Protein AF-A0A5E4QB54-F1 (afdb_monomer)

Nearest PDB structures (foldseek):
  7uxh-assembly1_E  TM=8.886E-01  e=7.988E-27  Homo sapiens
  7ux2-assembly1_A  TM=8.242E-01  e=1.337E-26  Homo sapiens
  5wbj-assembly1_A  TM=7.899E-01  e=5.414E-23  Arabidopsis thaliana
  6zpn-assembly2_B  TM=8.227E-01  e=2.579E-21  Thermochaetoides thermophila DSM 1495
  6zpn-assembly1_A  TM=8.174E-01  e=2.456E-20  Thermochaetoides thermophila DSM 1495

Organism: NCBI:txid189913

Radius of gyration: 33.52 Å; Cα contacts (8 Å, |Δi|>4): 374; chains: 1; bounding box: 97×81×117 Å

Foldseek 3Di:
DDDDPDDDDPPPPDDDDDDDDDDDDPDPPPDPDPQPDCVRVPDPDDDDDDDDDPDDPDDADAAEEEEAEQADPPAAAPADDDDPPFAQFAPPPCPPPLVVLVVYHHDDHDVVQAPVSLLCVLLVSCVVQPAHEYEYEYAQRRYDAADLLQWGWHAHPVNPDTDTDHLLSSCVSNFPDYEYEYNFFQQQSNVVNNVVSQVVLVVVLVVCCVVVNDVPRDDRGHHVNHHYHYPDHGPGGDDRDNLAHSSLVVCCVRPVVLSVVSVVLVVPDPPDPDPVVNVLSVVQPDDPPDPPDDRDDDDDPDDPDDDDDDDDDDDDD

Mean predicted aligned error: 15.67 Å

Solvent-accessible surface area (backbone atoms only — not comparable to full-atom values): 19920 Å² total; per-residue (Å²): 141,79,82,75,79,81,70,84,74,81,79,80,75,81,81,82,87,79,89,81,92,78,93,79,80,96,80,71,89,85,62,83,73,75,75,78,44,68,90,62,74,45,81,94,69,81,78,80,84,78,87,79,79,86,69,77,87,76,82,82,52,62,54,39,37,44,45,40,67,33,66,42,90,95,46,81,26,92,75,64,83,81,57,89,76,60,49,82,42,64,78,77,80,48,71,68,63,48,44,46,73,72,72,31,52,74,74,53,74,52,85,62,48,19,68,68,48,52,48,52,49,34,43,48,51,33,68,73,37,57,79,32,23,38,36,40,37,39,35,34,78,28,35,49,66,49,41,96,87,22,28,42,52,33,33,40,90,79,70,81,47,79,39,80,42,49,47,62,58,51,48,65,39,44,51,52,34,26,36,40,36,34,40,30,40,25,22,29,39,45,57,55,38,45,56,53,40,51,54,46,53,51,52,50,49,54,51,47,34,73,74,63,35,69,91,74,62,65,80,85,83,62,61,86,67,46,48,77,46,54,59,32,51,59,90,37,71,69,79,70,56,48,91,45,49,64,52,47,56,53,39,49,74,68,39,42,69,60,44,50,53,52,50,49,57,71,68,53,76,64,100,73,76,56,70,64,58,59,54,48,58,75,64,58,83,58,66,89,86,45,94,84,60,73,64,86,67,80,80,75,82,76,74,82,79,80,85,77,84,84,87,81,87,84,83,89,132

pLDDT: mean 72.99, std 21.61, range [28.67, 96.75]

Structure (mmCIF, N/CA/C/O backbone):
data_AF-A0A5E4QB54-F1
#
_entry.id   AF-A0A5E4QB54-F1
#
loop_
_atom_site.group_PDB
_atom_site.id
_atom_site.type_symbol
_atom_site.label_atom_id
_atom_site.label_alt_id
_atom_site.label_comp_id
_atom_site.label_asym_id
_atom_site.label_entity_id
_atom_site.label_seq_id
_atom_site.pdbx_PDB_ins_code
_atom_site.Cartn_x
_atom_site.Cartn_y
_atom_site.Cartn_z
_atom_site.occupancy
_atom_site.B_iso_or_equiv
_atom_site.auth_seq_id
_atom_site.auth_comp_id
_atom_site.auth_asym_id
_atom_site.auth_atom_id
_atom_site.pdbx_PDB_model_num
ATOM 1 N N . MET A 1 1 ? -23.900 -17.780 -1.987 1.00 44.59 1 MET A N 1
ATOM 2 C CA . MET A 1 1 ? -25.134 -18.432 -2.457 1.00 44.59 1 MET A CA 1
ATOM 3 C C . MET A 1 1 ? -26.186 -17.354 -2.538 1.00 44.59 1 MET A C 1
ATOM 5 O O . MET A 1 1 ? -26.619 -16.877 -1.503 1.00 44.59 1 MET A O 1
ATOM 9 N N . THR A 1 2 ? -26.493 -16.892 -3.737 1.00 32.34 2 THR A N 1
ATOM 10 C CA . THR A 1 2 ? -27.639 -16.012 -3.980 1.00 32.34 2 THR A CA 1
ATOM 11 C C . THR A 1 2 ? -28.160 -16.448 -5.326 1.00 32.34 2 THR A C 1
ATOM 13 O O . THR A 1 2 ? -27.677 -15.995 -6.364 1.00 32.34 2 THR A O 1
ATOM 16 N N . GLU A 1 3 ? -29.007 -17.471 -5.267 1.00 38.78 3 GLU A N 1
ATOM 17 C CA . GLU A 1 3 ? -29.749 -17.952 -6.415 1.00 38.78 3 GLU A CA 1
ATOM 18 C C . GLU A 1 3 ? -30.545 -16.789 -6.996 1.00 38.78 3 GLU A C 1
ATOM 20 O O . GLU A 1 3 ? -31.151 -15.982 -6.289 1.00 38.78 3 GLU A O 1
ATOM 25 N N . MET A 1 4 ? -30.421 -16.662 -8.307 1.00 36.81 4 MET A N 1
ATOM 26 C CA . MET A 1 4 ? -31.160 -15.718 -9.120 1.00 36.81 4 MET A CA 1
ATOM 27 C C . MET A 1 4 ? -32.648 -16.089 -9.019 1.00 36.81 4 MET A C 1
ATOM 29 O O . MET A 1 4 ? -32.954 -17.279 -9.105 1.00 36.81 4 MET A O 1
ATOM 33 N N . PRO A 1 5 ? -33.572 -15.132 -8.818 1.00 43.84 5 PRO A N 1
ATOM 34 C CA . PRO A 1 5 ? -34.989 -15.462 -8.721 1.00 43.84 5 PRO A CA 1
ATOM 35 C C . PRO A 1 5 ? -35.434 -16.115 -10.037 1.00 43.84 5 PRO A C 1
ATOM 37 O O . PRO A 1 5 ? -35.001 -15.654 -11.103 1.00 43.84 5 PRO A O 1
ATOM 40 N N . PRO A 1 6 ? -36.244 -17.189 -9.994 1.00 46.06 6 PRO A N 1
ATOM 41 C CA . PRO A 1 6 ? -36.599 -17.916 -11.195 1.00 46.06 6 PRO A CA 1
ATOM 42 C C . PRO A 1 6 ? -37.431 -16.985 -12.070 1.00 46.06 6 PRO A C 1
ATOM 44 O O . PRO A 1 6 ? -38.516 -16.536 -11.701 1.00 46.06 6 PRO A O 1
ATOM 47 N N . TYR A 1 7 ? -36.873 -16.651 -13.231 1.00 38.34 7 TYR A N 1
ATO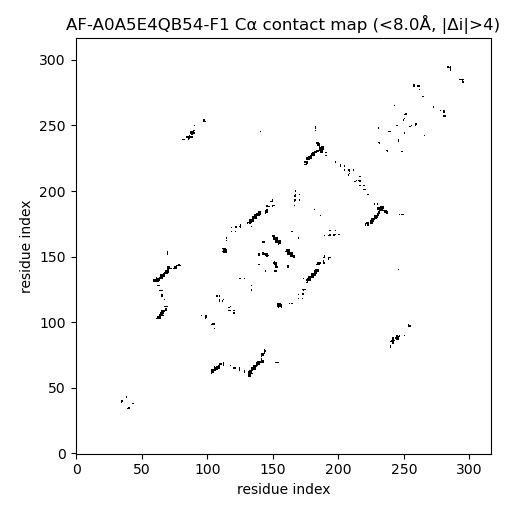M 48 C CA . TYR A 1 7 ? -37.647 -16.105 -14.330 1.00 38.34 7 TYR A CA 1
ATOM 49 C C . TYR A 1 7 ? -38.757 -17.114 -14.614 1.00 38.34 7 TYR A C 1
ATOM 51 O O . TYR A 1 7 ? -38.470 -18.308 -14.686 1.00 38.34 7 TYR A O 1
ATOM 59 N N . LEU A 1 8 ? -39.994 -16.628 -14.707 1.00 43.53 8 LEU A N 1
ATOM 60 C CA . LEU A 1 8 ? -41.204 -17.395 -14.992 1.00 43.53 8 LEU A CA 1
ATOM 61 C C . LEU A 1 8 ? -40.915 -18.480 -16.038 1.00 43.53 8 LEU A C 1
ATOM 63 O O . LEU A 1 8 ? -40.808 -18.187 -17.229 1.00 43.53 8 LEU A O 1
ATOM 67 N N . ALA A 1 9 ? -40.752 -19.721 -15.579 1.00 36.72 9 ALA A N 1
ATOM 68 C CA . ALA A 1 9 ? -40.795 -20.873 -16.453 1.00 36.72 9 ALA A CA 1
ATOM 69 C C . ALA A 1 9 ? -42.258 -20.999 -16.874 1.00 36.72 9 ALA A C 1
ATOM 71 O O . ALA A 1 9 ? -43.127 -21.273 -16.047 1.00 36.72 9 ALA A O 1
ATOM 72 N N . ALA A 1 10 ? -42.538 -20.698 -18.139 1.00 38.44 10 ALA A N 1
ATOM 73 C CA . ALA A 1 10 ? -43.773 -21.133 -18.759 1.00 38.44 10 ALA A CA 1
ATOM 74 C C . ALA A 1 10 ? -43.757 -22.667 -18.709 1.00 38.44 10 ALA A C 1
ATOM 76 O O . ALA A 1 10 ? -42.994 -23.305 -19.432 1.00 38.44 10 ALA A O 1
ATOM 77 N N . ASN A 1 11 ? -44.512 -23.242 -17.774 1.00 34.19 11 ASN A N 1
ATOM 78 C CA . ASN A 1 11 ? -44.802 -24.666 -17.770 1.00 34.19 11 ASN A CA 1
ATOM 79 C C . ASN A 1 11 ? -45.769 -24.925 -18.928 1.00 34.19 11 ASN A C 1
ATOM 81 O O . ASN A 1 11 ? -46.983 -24.814 -18.766 1.00 34.19 11 ASN A O 1
ATOM 85 N N . ASP A 1 12 ? -45.216 -25.238 -20.096 1.00 38.62 12 ASP A N 1
ATOM 86 C CA . ASP A 1 12 ? -45.935 -25.958 -21.140 1.00 38.62 12 ASP A CA 1
ATOM 87 C C . ASP A 1 12 ? -46.095 -27.410 -20.656 1.00 38.62 12 ASP A C 1
ATOM 89 O O . ASP A 1 12 ? -45.265 -28.277 -20.930 1.00 38.62 12 ASP A O 1
ATOM 93 N N . GLU A 1 13 ? -47.127 -27.671 -19.851 1.00 39.69 13 GLU A N 1
ATOM 94 C CA . GLU A 1 13 ? -47.550 -29.040 -19.549 1.00 39.69 13 GLU A CA 1
ATOM 95 C C . GLU A 1 13 ? -48.324 -29.595 -20.752 1.00 39.69 13 GLU A C 1
ATOM 97 O O . GLU A 1 13 ? -49.522 -29.361 -20.925 1.00 39.69 13 GLU A O 1
ATOM 102 N N . GLU A 1 14 ? -47.619 -30.346 -21.601 1.00 37.69 14 GLU A N 1
ATOM 103 C CA . GLU A 1 14 ? -48.226 -31.293 -22.535 1.00 37.69 14 GLU A CA 1
ATOM 104 C C . GLU A 1 14 ? -49.012 -32.350 -21.737 1.00 37.69 14 GLU A C 1
ATOM 106 O O . GLU A 1 14 ? -48.444 -33.242 -21.106 1.00 37.69 14 GLU A O 1
ATOM 111 N N . LYS A 1 15 ? -50.347 -32.259 -21.761 1.00 35.16 15 LYS A N 1
ATOM 112 C CA . LYS A 1 15 ? -51.243 -33.320 -21.282 1.00 35.16 15 LYS A CA 1
ATOM 113 C C . LYS A 1 15 ? -51.133 -34.541 -22.205 1.00 35.16 15 LYS A C 1
ATOM 115 O O . LYS A 1 15 ? -51.649 -34.516 -23.321 1.00 35.16 15 LYS A O 1
ATOM 120 N N . SER A 1 16 ? -50.528 -35.628 -21.723 1.00 29.80 16 SER A N 1
ATOM 121 C CA . SER A 1 16 ? -50.684 -36.958 -22.320 1.00 29.80 16 SER A CA 1
ATOM 122 C C . SER A 1 16 ? -52.040 -37.549 -21.925 1.00 29.80 16 SER A C 1
ATOM 124 O O . SER A 1 16 ? -52.322 -37.751 -20.745 1.00 29.80 16 SER A O 1
ATOM 126 N N . SER A 1 17 ? -52.876 -37.821 -22.918 1.00 32.94 17 SER A N 1
ATOM 127 C CA . SER A 1 17 ? -54.169 -38.489 -22.793 1.00 32.94 17 SER A CA 1
ATOM 128 C C . SER A 1 17 ? -54.007 -40.002 -22.587 1.00 32.94 17 SER A C 1
ATOM 130 O O . SER A 1 17 ? -53.551 -40.689 -23.501 1.00 32.94 17 SER A O 1
ATOM 132 N N . GLU A 1 18 ? -54.454 -40.532 -21.447 1.00 34.84 18 GLU A N 1
ATOM 133 C CA . GLU A 1 18 ? -54.858 -41.938 -21.320 1.00 34.84 18 GLU A CA 1
ATOM 134 C C . GLU A 1 18 ? -56.373 -41.990 -21.075 1.00 34.84 18 GLU A C 1
ATOM 136 O O . GLU A 1 18 ? -56.894 -41.399 -20.131 1.00 34.84 18 GLU A O 1
ATOM 141 N N . GLN A 1 19 ? -57.070 -42.644 -22.006 1.00 33.75 19 GLN A N 1
ATOM 142 C CA . GLN A 1 19 ? -58.517 -42.840 -22.061 1.00 33.75 19 GLN A CA 1
ATOM 143 C C . GLN A 1 19 ? -58.984 -43.917 -21.074 1.00 33.75 19 GLN A C 1
ATOM 145 O O . GLN A 1 19 ? -58.497 -45.047 -21.112 1.00 33.75 19 GLN A O 1
ATOM 150 N N . THR A 1 20 ? -60.034 -43.613 -20.311 1.00 33.69 20 THR A N 1
ATOM 151 C CA . THR A 1 20 ? -61.014 -44.603 -19.839 1.00 33.69 20 THR A CA 1
ATOM 152 C C . THR A 1 20 ? -62.413 -44.026 -20.041 1.00 33.69 20 THR A C 1
ATOM 154 O O . THR A 1 20 ? -62.849 -43.191 -19.252 1.00 33.69 20 THR A O 1
ATOM 157 N N . ASP A 1 21 ? -63.086 -44.460 -21.109 1.00 35.31 21 ASP A N 1
ATOM 158 C CA . ASP A 1 21 ? -64.469 -44.098 -21.437 1.00 35.31 21 ASP A CA 1
ATOM 159 C C . ASP A 1 21 ? -65.459 -44.891 -20.563 1.00 35.31 21 ASP A C 1
ATOM 161 O O . ASP A 1 21 ? -65.522 -46.122 -20.625 1.00 35.31 21 ASP A O 1
ATOM 165 N N . SER A 1 22 ? -66.263 -44.175 -19.774 1.00 37.19 22 SER A N 1
ATOM 166 C CA . SER A 1 22 ? -67.565 -44.624 -19.273 1.00 37.19 22 SER A CA 1
ATOM 167 C C . SER A 1 22 ? -68.587 -43.546 -19.627 1.00 37.19 22 SER A C 1
ATOM 169 O O . SER A 1 22 ? -68.596 -42.467 -19.047 1.00 37.19 22 SER A O 1
ATOM 171 N N . ASP A 1 23 ? -69.421 -43.889 -20.599 1.00 47.34 23 ASP A N 1
ATOM 172 C CA . ASP A 1 23 ? -70.453 -43.109 -21.283 1.00 47.34 23 ASP A CA 1
ATOM 173 C C . ASP A 1 23 ? -71.433 -42.390 -20.319 1.00 47.34 23 ASP A C 1
ATOM 175 O O . ASP A 1 23 ? -72.193 -43.050 -19.603 1.00 47.34 23 ASP A O 1
ATOM 179 N N . SER A 1 24 ? -71.422 -41.047 -20.282 1.00 41.25 24 SER A N 1
ATOM 180 C CA . SER A 1 24 ? -72.427 -40.219 -19.583 1.00 41.25 24 SER A CA 1
ATOM 181 C C . SER A 1 24 ? -72.362 -38.726 -19.983 1.00 41.25 24 SER A C 1
ATOM 183 O O . SER A 1 24 ? -71.853 -37.895 -19.240 1.00 41.25 24 SER A O 1
ATOM 185 N N . SER A 1 25 ? -72.962 -38.384 -21.128 1.00 45.41 25 SER A N 1
ATOM 186 C CA . SER A 1 25 ? -73.469 -37.043 -21.506 1.00 45.41 25 SER A CA 1
ATOM 187 C C . SER A 1 25 ? -72.518 -35.828 -21.389 1.00 45.41 25 SER A C 1
ATOM 189 O O . SER A 1 25 ? -72.583 -35.045 -20.441 1.00 45.41 25 SER A O 1
ATOM 191 N N . ASP A 1 26 ? -71.747 -35.620 -22.459 1.00 53.50 26 ASP A N 1
ATOM 192 C CA . ASP A 1 26 ? -70.793 -34.532 -22.741 1.00 53.50 26 ASP A CA 1
ATOM 193 C C . ASP A 1 26 ? -71.406 -33.133 -23.000 1.00 53.50 26 ASP A C 1
ATOM 195 O O . ASP A 1 26 ? -71.332 -32.625 -24.121 1.00 53.50 26 ASP A O 1
ATOM 199 N N . TYR A 1 27 ? -71.974 -32.450 -21.996 1.00 52.94 27 TYR A N 1
ATOM 200 C CA . TYR A 1 27 ? -72.253 -30.998 -22.129 1.00 52.94 27 TYR A CA 1
ATOM 201 C C . TYR A 1 27 ? -72.006 -30.133 -20.876 1.00 52.94 27 TYR A C 1
ATOM 203 O O . TYR A 1 27 ? -72.233 -28.925 -20.948 1.00 52.94 27 TYR A O 1
ATOM 211 N N . GLU A 1 28 ? -71.518 -30.681 -19.756 1.00 56.84 28 GLU A N 1
ATOM 212 C CA . GLU A 1 28 ? -71.287 -29.889 -18.526 1.00 56.84 28 GLU A CA 1
ATOM 213 C C . GLU A 1 28 ? -69.818 -29.740 -18.086 1.00 56.84 28 GLU A C 1
ATOM 215 O O . GLU A 1 28 ? -69.538 -28.868 -17.265 1.00 56.84 28 GLU A O 1
ATOM 220 N N . ASP A 1 29 ? -68.865 -30.486 -18.659 1.00 59.09 29 ASP A N 1
ATOM 221 C CA . ASP A 1 29 ? -67.478 -30.523 -18.146 1.00 59.09 29 ASP A CA 1
ATOM 222 C C . ASP A 1 29 ? -66.518 -29.464 -18.731 1.00 59.09 29 ASP A C 1
ATOM 224 O O . ASP A 1 29 ? -65.415 -29.280 -18.219 1.00 59.09 29 ASP A O 1
ATOM 228 N N . ASP A 1 30 ? -66.944 -28.700 -19.743 1.00 63.81 30 ASP A N 1
ATOM 229 C CA . ASP A 1 30 ? -66.152 -27.622 -20.373 1.00 63.81 30 ASP A CA 1
ATOM 230 C C . ASP A 1 30 ? -66.654 -26.211 -20.001 1.00 63.81 30 ASP A C 1
ATOM 232 O O . ASP A 1 30 ? -66.408 -25.210 -20.686 1.00 63.81 30 ASP A O 1
ATOM 236 N N . LEU A 1 31 ? -67.394 -26.102 -18.896 1.00 74.50 31 LEU A N 1
ATOM 237 C CA . LEU A 1 31 ? -67.877 -24.817 -18.407 1.00 74.50 31 LEU A CA 1
ATOM 238 C C . LEU A 1 31 ? -66.757 -24.083 -17.647 1.00 74.50 31 LEU A C 1
ATOM 240 O O . LEU A 1 31 ? -66.176 -24.629 -16.707 1.00 74.50 31 LEU A O 1
ATOM 244 N N . PRO A 1 32 ? -66.445 -22.821 -18.001 1.00 78.56 32 PRO A N 1
ATOM 245 C CA . PRO A 1 32 ? -65.381 -22.079 -17.342 1.00 78.56 32 PRO A CA 1
ATOM 246 C C . PRO A 1 32 ? -65.722 -21.868 -15.864 1.00 78.56 32 PRO A C 1
ATOM 248 O O . PRO A 1 32 ? -66.649 -21.130 -15.520 1.00 78.56 32 PRO A O 1
ATOM 251 N N . ILE A 1 33 ? -64.946 -22.503 -14.982 1.00 80.69 33 ILE A N 1
ATOM 252 C CA . ILE A 1 33 ? -65.146 -22.415 -13.535 1.00 80.69 33 ILE A CA 1
ATOM 253 C C . ILE A 1 33 ? -64.835 -20.986 -13.082 1.00 80.69 33 ILE A C 1
ATOM 255 O O . ILE A 1 33 ? -63.683 -20.543 -13.017 1.00 80.69 33 ILE A O 1
ATOM 259 N N . THR A 1 34 ? -65.894 -20.240 -12.777 1.00 87.56 34 THR A N 1
ATOM 260 C CA . THR A 1 34 ? -65.777 -18.873 -12.270 1.00 87.56 34 THR A CA 1
ATOM 261 C C . THR A 1 34 ? -65.312 -18.877 -10.815 1.00 87.56 34 THR A C 1
ATOM 263 O O . THR A 1 34 ? -65.583 -19.800 -10.055 1.00 87.56 34 THR A O 1
ATOM 266 N N . PHE A 1 35 ? -64.573 -17.839 -10.426 1.00 84.19 35 PHE A N 1
ATOM 267 C CA . PHE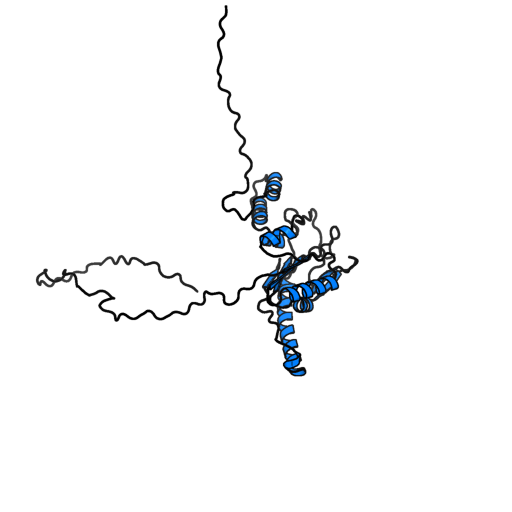 A 1 35 ? -64.056 -17.659 -9.065 1.00 84.19 35 PHE A CA 1
ATOM 268 C C . PHE A 1 35 ? -63.056 -18.721 -8.553 1.00 84.19 35 PHE A C 1
ATOM 270 O O . PHE A 1 35 ? -62.823 -18.797 -7.355 1.00 84.19 35 PHE A O 1
ATOM 277 N N . ASN A 1 36 ? -62.380 -19.467 -9.434 1.00 89.31 36 ASN A N 1
ATOM 278 C CA . ASN A 1 36 ? -61.390 -20.494 -9.056 1.00 89.31 36 ASN A CA 1
ATOM 279 C C . ASN A 1 36 ? -59.923 -20.059 -9.276 1.00 89.31 36 ASN A C 1
ATOM 281 O O . ASN A 1 36 ? -59.090 -20.812 -9.767 1.00 89.31 36 ASN A O 1
ATOM 285 N N . GLN A 1 37 ? -59.617 -18.792 -8.998 1.00 89.06 37 GLN A N 1
ATOM 286 C CA . GLN A 1 37 ? -58.257 -18.245 -9.106 1.00 89.06 37 GLN A CA 1
ATOM 287 C C . GLN A 1 37 ? -57.655 -18.102 -7.699 1.00 89.06 37 GLN A C 1
ATOM 289 O O . GLN A 1 37 ? -58.431 -17.889 -6.770 1.00 89.06 37 GLN A O 1
ATOM 294 N N . PRO A 1 38 ? -56.318 -18.095 -7.517 1.00 88.12 38 PRO A N 1
ATOM 295 C CA . PRO A 1 38 ? -55.686 -17.991 -6.191 1.00 88.12 38 PRO A CA 1
ATOM 296 C C . PRO A 1 38 ? -56.204 -16.816 -5.349 1.00 88.12 38 PRO A C 1
ATOM 298 O O . PRO A 1 38 ? -56.478 -16.953 -4.168 1.00 88.12 38 PRO A O 1
ATOM 301 N N . ARG A 1 39 ? -56.498 -15.677 -5.989 1.00 87.75 39 ARG A N 1
ATOM 302 C CA . ARG A 1 39 ? -57.129 -14.495 -5.361 1.00 87.75 39 ARG A CA 1
ATOM 303 C C . ARG A 1 39 ? -58.553 -14.712 -4.803 1.00 87.75 39 ARG A C 1
ATOM 305 O O . ARG A 1 39 ? -59.126 -13.787 -4.233 1.00 87.75 39 ARG A O 1
ATOM 312 N N . HIS A 1 40 ? -59.172 -15.852 -5.085 1.00 91.38 40 HIS A N 1
ATOM 313 C CA . HIS A 1 40 ? -60.539 -16.221 -4.709 1.00 91.38 40 HIS A CA 1
ATOM 314 C C . HIS A 1 40 ? -60.563 -17.439 -3.782 1.00 91.38 40 HIS A C 1
ATOM 316 O O . HIS A 1 40 ? -61.448 -17.533 -2.937 1.00 91.38 40 HIS A O 1
ATOM 322 N N . THR A 1 41 ? -59.595 -18.346 -3.931 1.00 89.25 41 THR A N 1
ATOM 323 C CA . THR A 1 41 ? -59.470 -19.572 -3.133 1.00 89.25 41 THR A CA 1
ATOM 324 C C . THR A 1 41 ? -58.555 -19.401 -1.924 1.00 89.25 41 THR A C 1
ATOM 326 O O . THR A 1 41 ? -58.767 -20.052 -0.903 1.00 89.25 41 THR A O 1
ATOM 329 N N . GLU A 1 42 ? -57.548 -18.529 -2.010 1.00 90.44 42 GLU A N 1
ATOM 330 C CA . GLU A 1 42 ? -56.587 -18.290 -0.937 1.00 90.44 42 GLU A CA 1
ATOM 331 C C . GLU A 1 42 ? -56.966 -17.045 -0.121 1.00 90.44 42 GLU A C 1
ATOM 333 O O . GLU A 1 42 ? -57.449 -16.047 -0.673 1.00 90.44 42 GLU A O 1
ATOM 338 N N . PRO A 1 43 ? -56.743 -17.060 1.205 1.00 89.06 43 PRO A N 1
ATOM 339 C CA . PRO A 1 43 ? -56.895 -15.864 2.017 1.00 89.06 43 PRO A CA 1
ATOM 340 C C . PRO A 1 43 ? -55.903 -14.796 1.541 1.00 89.06 43 PRO A C 1
ATOM 342 O O . PRO A 1 43 ? -54.705 -15.047 1.424 1.00 89.06 43 PRO A O 1
ATOM 345 N N . ILE A 1 44 ? -56.399 -13.585 1.284 1.00 88.81 44 ILE A N 1
ATOM 346 C CA . ILE A 1 44 ? -55.572 -12.460 0.835 1.00 88.81 44 ILE A CA 1
ATOM 347 C C . ILE A 1 44 ? -54.742 -11.965 2.025 1.00 88.81 44 ILE A C 1
ATOM 349 O O . ILE A 1 44 ? -55.183 -11.123 2.809 1.00 88.81 44 ILE A O 1
ATOM 353 N N . ILE A 1 45 ? -53.544 -12.525 2.173 1.00 90.44 45 ILE A N 1
ATOM 354 C CA . ILE A 1 45 ? -52.583 -12.185 3.223 1.00 90.44 45 ILE A CA 1
ATOM 355 C C . ILE A 1 45 ? -51.472 -11.335 2.598 1.00 90.44 45 ILE A C 1
ATOM 357 O O . ILE A 1 45 ? -50.992 -11.614 1.500 1.00 90.44 45 ILE A O 1
ATOM 361 N N . GLY A 1 46 ? -51.073 -10.263 3.288 1.00 87.12 46 GLY A N 1
ATOM 362 C CA . GLY A 1 46 ? -49.920 -9.468 2.872 1.00 87.12 46 GLY A CA 1
ATOM 363 C C . GLY A 1 46 ? -48.630 -10.292 2.975 1.00 87.12 46 GLY A C 1
ATOM 364 O O . GLY A 1 46 ? -48.486 -11.049 3.934 1.00 87.12 46 GLY A O 1
ATOM 365 N N . PRO A 1 47 ? -47.683 -10.156 2.033 1.00 86.50 47 PRO A N 1
ATOM 366 C CA . PRO A 1 47 ? -46.423 -10.884 2.111 1.00 86.50 47 PRO A CA 1
ATOM 367 C C . PRO A 1 47 ? -45.668 -10.525 3.395 1.00 86.50 47 PRO A C 1
ATOM 369 O O . PRO A 1 47 ? -45.688 -9.372 3.843 1.00 86.50 47 PRO A O 1
ATOM 372 N N . GLU A 1 48 ? -44.989 -11.513 3.978 1.00 88.50 48 GLU A N 1
ATOM 373 C CA . GLU A 1 48 ? -44.116 -11.284 5.124 1.00 88.50 48 GLU A CA 1
ATOM 374 C C . GLU A 1 48 ? -42.988 -10.321 4.735 1.00 88.50 48 GLU A C 1
ATOM 376 O O . GLU A 1 48 ? -42.441 -10.358 3.628 1.00 88.50 48 GLU A O 1
ATOM 381 N N . ARG A 1 49 ? -42.663 -9.394 5.637 1.00 83.06 49 ARG A N 1
ATOM 382 C CA . ARG A 1 49 ? -41.663 -8.369 5.360 1.00 83.06 49 ARG A CA 1
ATOM 383 C C . ARG A 1 49 ? -40.263 -8.962 5.490 1.00 83.06 49 ARG A C 1
ATOM 385 O O . ARG A 1 49 ? -39.736 -9.060 6.592 1.00 83.06 49 ARG A O 1
ATOM 392 N N . GLU A 1 50 ? -39.631 -9.257 4.362 1.00 86.88 50 GLU A N 1
ATOM 393 C CA . GLU A 1 50 ? -38.221 -9.644 4.344 1.00 86.88 50 GLU A CA 1
ATOM 394 C C . GLU A 1 50 ? -37.302 -8.450 4.651 1.00 86.88 50 GLU A C 1
ATOM 396 O O . GLU A 1 50 ? -37.346 -7.393 4.008 1.00 86.88 50 GLU A O 1
ATOM 401 N N . GLU A 1 51 ? -36.428 -8.608 5.644 1.00 86.75 51 GLU A N 1
ATOM 402 C CA . GLU A 1 51 ? -35.378 -7.632 5.919 1.00 86.75 51 GLU A CA 1
ATOM 403 C C . GLU A 1 51 ? -34.204 -7.818 4.953 1.00 86.75 51 GLU A C 1
ATOM 405 O O . GLU A 1 51 ? -33.440 -8.779 5.033 1.00 86.75 51 GLU A O 1
ATOM 410 N N . HIS A 1 52 ? -34.005 -6.860 4.048 1.00 84.25 52 HIS A N 1
ATOM 411 C CA . HIS A 1 52 ? -32.881 -6.919 3.119 1.00 84.25 52 HIS A CA 1
ATOM 412 C C . HIS A 1 52 ? -31.614 -6.237 3.659 1.00 84.25 52 HIS A C 1
ATOM 414 O O . HIS A 1 52 ? -31.632 -5.090 4.111 1.00 84.25 52 HIS A O 1
ATOM 420 N N . THR A 1 53 ? -30.467 -6.900 3.500 1.00 86.25 53 THR A N 1
ATOM 421 C CA . THR A 1 53 ? -29.153 -6.447 3.998 1.00 86.25 53 THR A CA 1
ATOM 422 C C . THR A 1 53 ? -28.246 -5.825 2.927 1.00 86.25 53 THR A C 1
ATOM 424 O O . THR A 1 53 ? -27.066 -5.590 3.174 1.00 86.25 53 THR A O 1
ATOM 427 N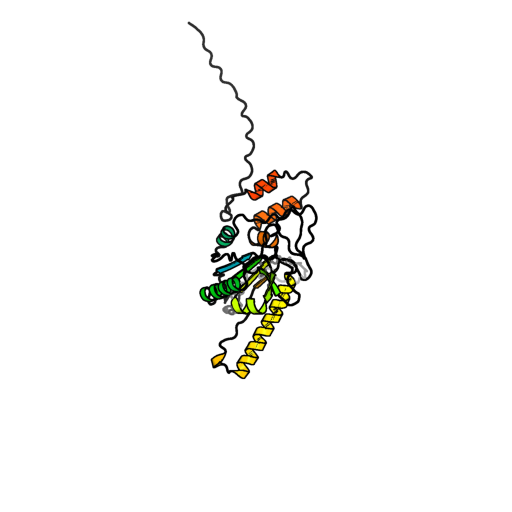 N . TRP A 1 54 ? -28.775 -5.483 1.744 1.00 86.31 54 TRP A N 1
ATOM 428 C CA . TRP A 1 54 ? -27.982 -4.935 0.626 1.00 86.31 54 TRP A CA 1
ATOM 429 C C . TRP A 1 54 ? -27.407 -3.531 0.883 1.00 86.31 54 TRP A C 1
ATOM 431 O O . TRP A 1 54 ? -26.508 -3.077 0.171 1.00 86.31 54 TRP A O 1
ATOM 441 N N . ARG A 1 55 ? -27.920 -2.807 1.885 1.00 81.62 55 ARG A N 1
ATOM 442 C CA . ARG A 1 55 ? -27.438 -1.463 2.216 1.00 81.62 55 ARG A CA 1
ATOM 443 C C . ARG A 1 55 ? -26.124 -1.542 2.988 1.00 81.62 55 ARG A C 1
ATOM 445 O O . ARG A 1 55 ? -26.092 -1.978 4.136 1.00 81.62 55 ARG A O 1
ATOM 452 N N . ALA A 1 56 ? -25.056 -1.026 2.383 1.00 80.25 56 ALA A N 1
ATOM 453 C CA . ALA A 1 56 ? -23.793 -0.808 3.079 1.00 80.25 56 ALA A CA 1
ATOM 454 C C . ALA A 1 56 ? -24.003 0.160 4.258 1.00 80.25 56 ALA A C 1
ATOM 456 O O . ALA A 1 56 ? -24.321 1.334 4.046 1.00 80.25 56 ALA A O 1
ATOM 457 N N . LYS A 1 57 ? -23.841 -0.349 5.487 1.00 76.44 57 LYS A N 1
ATOM 458 C CA . LYS A 1 57 ? -24.023 0.410 6.737 1.00 76.44 57 LYS A CA 1
ATOM 459 C C . LYS A 1 57 ? -22.920 1.450 6.950 1.00 76.44 57 LYS A C 1
ATOM 461 O O . LYS A 1 57 ? -23.199 2.545 7.418 1.00 76.44 57 LYS A O 1
ATOM 466 N N . GLU A 1 58 ? -21.694 1.129 6.546 1.00 77.62 58 GLU A N 1
ATOM 467 C CA . GLU A 1 58 ? -20.523 1.998 6.677 1.00 77.62 58 GLU A CA 1
ATOM 468 C C . GLU A 1 58 ? -19.961 2.327 5.291 1.00 77.62 58 GLU A C 1
ATOM 470 O O . GLU A 1 58 ? -19.626 1.434 4.508 1.00 77.62 58 GLU A O 1
ATOM 475 N N . LYS A 1 59 ? -19.859 3.620 4.971 1.00 77.00 59 LYS A N 1
ATOM 476 C CA . LYS A 1 59 ? -19.249 4.113 3.731 1.00 77.00 59 LYS A CA 1
ATOM 477 C C . LYS A 1 59 ? -18.021 4.934 4.089 1.00 77.00 59 LYS A C 1
ATOM 479 O O . LYS A 1 59 ? -18.147 6.083 4.487 1.00 77.00 59 LYS A O 1
ATOM 484 N N . TYR A 1 60 ? -16.844 4.342 3.928 1.00 79.81 60 TYR A N 1
ATOM 485 C CA . TYR A 1 60 ? -15.587 5.059 4.121 1.00 79.81 60 TYR A CA 1
ATOM 486 C C . TYR A 1 60 ? -15.197 5.811 2.855 1.00 79.81 60 TYR A C 1
ATOM 488 O O . TYR A 1 60 ? -15.170 5.224 1.768 1.00 79.81 60 TYR A O 1
ATOM 496 N N . LYS A 1 61 ? -14.816 7.081 2.995 1.00 85.94 61 LYS A N 1
ATOM 497 C CA . LYS A 1 61 ? -14.172 7.835 1.925 1.00 85.94 61 LYS A CA 1
ATOM 498 C C . LYS A 1 61 ? -12.667 7.861 2.177 1.00 85.94 61 LYS A C 1
ATOM 500 O O . LYS A 1 61 ? -12.199 8.008 3.301 1.00 85.94 61 LYS A O 1
ATOM 505 N N . THR A 1 62 ? -11.879 7.712 1.116 1.00 86.94 62 THR A N 1
ATOM 506 C CA . THR A 1 62 ? -10.434 7.955 1.223 1.00 86.94 62 THR A CA 1
ATOM 507 C C . THR A 1 62 ? -10.205 9.459 1.162 1.00 86.94 62 THR A C 1
ATOM 509 O O . THR A 1 62 ? -10.458 10.077 0.129 1.00 86.94 62 THR A O 1
ATOM 512 N N . HIS A 1 63 ? -9.795 10.058 2.279 1.00 85.81 63 HIS A N 1
ATOM 513 C CA . HIS A 1 63 ? -9.651 11.509 2.406 1.00 85.81 63 HIS A CA 1
ATOM 514 C C . HIS A 1 63 ? -8.313 12.011 1.858 1.00 85.81 63 HIS A C 1
ATOM 516 O O . HIS A 1 63 ? -8.257 13.051 1.203 1.00 85.81 63 HIS A O 1
ATOM 522 N N . CYS A 1 64 ? -7.231 11.286 2.134 1.00 85.19 64 CYS A N 1
ATOM 523 C CA . CYS A 1 64 ? -5.881 11.711 1.791 1.00 85.19 64 CYS A CA 1
ATOM 524 C C . CYS A 1 64 ? -4.967 10.534 1.437 1.00 85.19 64 CYS A C 1
ATOM 526 O O . CYS A 1 64 ? -5.231 9.382 1.791 1.00 85.19 64 CYS A O 1
ATOM 528 N N . VAL A 1 65 ? -3.886 10.862 0.724 1.00 88.25 65 VAL A N 1
ATOM 529 C CA . VAL A 1 65 ? -2.863 9.921 0.251 1.00 88.25 65 VAL A CA 1
ATOM 530 C C . VAL A 1 65 ? -1.493 10.350 0.755 1.00 88.25 65 VAL A C 1
ATOM 532 O O . VAL A 1 65 ? -1.096 11.496 0.546 1.00 88.25 65 VAL A O 1
ATOM 535 N N . ALA A 1 66 ? -0.769 9.412 1.356 1.00 87.50 66 ALA A N 1
ATOM 536 C CA . ALA A 1 66 ? 0.668 9.461 1.557 1.00 87.50 66 ALA A CA 1
ATOM 537 C C . ALA A 1 66 ? 1.346 8.727 0.397 1.00 87.50 66 ALA A C 1
ATOM 539 O O . ALA A 1 66 ? 1.160 7.518 0.246 1.00 87.50 66 ALA A O 1
ATOM 540 N N . LEU A 1 67 ? 2.130 9.441 -0.411 1.00 85.69 67 LEU A N 1
ATOM 541 C CA . LEU A 1 67 ? 2.990 8.833 -1.427 1.00 85.69 67 LEU A CA 1
ATOM 542 C C . LEU A 1 67 ? 4.429 8.805 -0.900 1.00 85.69 67 LEU A C 1
ATOM 544 O O . LEU A 1 67 ? 5.060 9.853 -0.748 1.00 85.69 67 LEU A O 1
ATOM 548 N N . VAL A 1 68 ? 4.938 7.609 -0.611 1.00 86.81 68 VAL A N 1
ATOM 549 C CA . VAL A 1 68 ? 6.300 7.368 -0.123 1.00 86.81 68 VAL A CA 1
ATOM 550 C C . VAL A 1 68 ? 7.077 6.630 -1.206 1.00 86.81 68 VAL A C 1
ATOM 552 O O . VAL A 1 68 ? 6.888 5.435 -1.419 1.00 86.81 68 VAL A O 1
ATOM 555 N N . LEU A 1 69 ? 7.943 7.359 -1.909 1.00 85.44 69 LEU A N 1
ATOM 556 C CA . LEU A 1 69 ? 8.746 6.825 -3.007 1.00 85.44 69 LEU A CA 1
ATOM 557 C C . LEU A 1 69 ? 10.202 6.678 -2.563 1.00 85.44 69 LEU A C 1
ATOM 559 O O . LEU A 1 69 ? 10.972 7.636 -2.571 1.00 85.44 69 LEU A O 1
ATOM 563 N N . CYS A 1 70 ? 10.583 5.467 -2.175 1.00 85.56 70 CYS A N 1
ATOM 564 C CA . CYS A 1 70 ? 11.951 5.112 -1.822 1.00 85.56 70 CYS A CA 1
ATOM 565 C C . CYS A 1 70 ? 12.704 4.647 -3.076 1.00 85.56 70 CYS A C 1
ATOM 567 O O . CYS A 1 70 ? 12.985 3.464 -3.263 1.00 85.56 70 CYS A O 1
ATOM 569 N N . LEU A 1 71 ? 13.024 5.614 -3.937 1.00 82.50 71 LEU A N 1
ATOM 570 C CA . LEU A 1 71 ? 13.772 5.428 -5.179 1.00 82.50 71 LEU A CA 1
ATOM 571 C C . LEU A 1 71 ? 15.123 6.146 -5.080 1.00 82.50 71 LEU A C 1
ATOM 573 O O . LEU A 1 71 ? 15.153 7.347 -4.820 1.00 82.50 71 LEU A O 1
ATOM 577 N N . ASN A 1 72 ? 16.227 5.436 -5.326 1.00 78.69 72 ASN A N 1
ATOM 578 C CA . ASN A 1 72 ? 17.543 6.045 -5.511 1.00 78.69 72 ASN A CA 1
ATOM 579 C C . ASN A 1 72 ? 17.905 5.985 -6.996 1.00 78.69 72 ASN A C 1
ATOM 581 O O . ASN A 1 72 ? 18.326 4.953 -7.515 1.00 78.69 72 ASN A O 1
ATOM 585 N N . VAL A 1 73 ? 17.634 7.069 -7.722 1.00 74.75 73 VAL A N 1
ATOM 586 C CA . VAL A 1 73 ? 17.786 7.076 -9.181 1.00 74.75 73 VAL A CA 1
ATOM 587 C C . VAL A 1 73 ? 19.265 6.939 -9.538 1.00 74.75 73 VAL A C 1
ATOM 589 O O . VAL A 1 73 ? 20.072 7.804 -9.216 1.00 74.75 73 VAL A O 1
ATOM 592 N N . GLY A 1 74 ? 19.607 5.855 -10.234 1.00 68.50 74 GLY A N 1
ATOM 593 C CA . GLY A 1 74 ? 20.973 5.580 -10.687 1.00 68.50 74 GLY A CA 1
ATOM 594 C C . GLY A 1 74 ? 21.825 4.757 -9.718 1.00 68.50 74 GLY A C 1
ATOM 595 O O . GLY A 1 74 ? 22.943 4.403 -10.081 1.00 68.50 74 GLY A O 1
ATOM 596 N N . VAL A 1 75 ? 21.308 4.403 -8.537 1.00 77.44 75 VAL A N 1
ATOM 597 C CA . VAL A 1 75 ? 21.992 3.535 -7.568 1.00 77.44 75 VAL A CA 1
ATOM 598 C C . VAL A 1 75 ? 21.072 2.381 -7.206 1.00 77.44 75 VAL A C 1
ATOM 600 O O . VAL A 1 75 ? 19.990 2.586 -6.662 1.00 77.44 75 VAL A O 1
ATOM 603 N N . ASP A 1 76 ? 21.505 1.160 -7.500 1.00 76.38 76 ASP A N 1
ATOM 604 C CA . ASP A 1 76 ? 20.708 -0.022 -7.191 1.00 76.38 76 ASP A CA 1
ATOM 605 C C . ASP A 1 76 ? 20.905 -0.468 -5.740 1.00 76.38 76 ASP A C 1
ATOM 607 O O . ASP A 1 76 ? 22.017 -0.374 -5.204 1.00 76.38 76 ASP A O 1
ATOM 611 N N . PRO A 1 77 ? 19.851 -0.991 -5.093 1.00 83.19 77 PRO A N 1
ATOM 612 C CA . PRO A 1 77 ? 19.997 -1.633 -3.801 1.00 83.19 77 PRO A CA 1
ATOM 613 C C . PRO A 1 77 ? 20.803 -2.940 -3.925 1.00 83.19 77 PRO A C 1
ATOM 615 O O . PRO A 1 77 ? 20.770 -3.597 -4.968 1.00 83.19 77 PRO A O 1
ATOM 618 N N . PRO A 1 78 ? 21.484 -3.365 -2.846 1.00 80.25 78 PRO A N 1
ATOM 619 C CA . PRO A 1 78 ? 22.389 -4.520 -2.858 1.00 80.25 78 PRO A CA 1
ATOM 620 C C . PRO A 1 78 ? 21.714 -5.856 -3.218 1.00 80.25 78 PRO A C 1
ATOM 622 O O . PRO A 1 78 ? 22.386 -6.777 -3.673 1.00 80.25 78 PRO A O 1
ATOM 625 N N . ASP A 1 79 ? 20.392 -5.963 -3.052 1.00 78.81 79 ASP A N 1
ATOM 626 C CA . ASP A 1 79 ? 19.633 -7.205 -3.259 1.00 78.81 79 ASP A CA 1
ATOM 627 C C . ASP A 1 79 ? 19.221 -7.455 -4.720 1.00 78.81 79 ASP A C 1
ATOM 629 O O . ASP A 1 79 ? 18.636 -8.500 -5.035 1.00 78.81 79 ASP A O 1
ATOM 633 N N . VAL A 1 80 ? 19.438 -6.480 -5.608 1.00 72.94 80 VAL A N 1
ATOM 634 C CA . VAL A 1 80 ? 18.989 -6.541 -7.002 1.00 72.94 80 VAL A CA 1
ATOM 635 C C . VAL A 1 80 ? 20.178 -6.823 -7.908 1.00 72.94 80 VAL A C 1
ATOM 637 O O . VAL A 1 80 ? 21.006 -5.960 -8.184 1.00 72.94 80 VAL A O 1
ATOM 640 N N . ILE A 1 81 ? 20.227 -8.047 -8.428 1.00 67.06 81 ILE A N 1
ATOM 641 C CA . ILE A 1 81 ? 21.174 -8.425 -9.476 1.00 67.06 81 ILE A CA 1
ATOM 642 C C . ILE A 1 81 ? 20.552 -8.044 -10.820 1.00 67.06 81 ILE A C 1
ATOM 644 O O . ILE A 1 81 ? 19.591 -8.671 -11.269 1.00 67.06 81 ILE A O 1
ATOM 648 N N . LYS A 1 82 ? 21.086 -7.005 -11.469 1.00 64.94 82 LYS A N 1
ATOM 649 C CA . LYS A 1 82 ? 20.616 -6.570 -12.788 1.00 64.94 82 LYS A CA 1
ATOM 650 C C . LYS A 1 82 ? 20.936 -7.606 -13.862 1.00 64.94 82 LYS A C 1
ATOM 652 O O . LYS A 1 82 ? 22.094 -7.941 -14.095 1.00 64.94 82 LYS A O 1
ATOM 657 N N . THR A 1 83 ? 19.913 -8.035 -14.593 1.00 56.84 83 THR A N 1
ATOM 658 C CA . THR A 1 83 ? 20.080 -8.720 -15.878 1.00 56.84 83 THR A CA 1
ATOM 659 C C . THR A 1 83 ? 20.265 -7.678 -16.978 1.00 56.84 83 THR A C 1
ATOM 661 O O . THR A 1 83 ? 19.401 -6.820 -17.148 1.00 56.84 83 THR A O 1
ATOM 664 N N . GLN A 1 84 ? 21.359 -7.722 -17.743 1.00 49.66 84 GLN A N 1
ATOM 665 C CA . GLN A 1 84 ? 21.478 -6.871 -18.931 1.00 49.66 84 GLN A CA 1
ATOM 666 C C . GLN A 1 84 ? 20.645 -7.448 -20.093 1.00 49.66 84 GLN A C 1
ATOM 668 O O . GLN A 1 84 ? 20.774 -8.643 -20.363 1.00 49.66 84 GLN A O 1
ATOM 673 N N . PRO A 1 85 ? 19.835 -6.640 -20.811 1.00 52.19 85 PRO A N 1
ATOM 674 C CA . PRO A 1 85 ? 19.548 -5.217 -20.594 1.00 52.19 85 PRO A CA 1
ATOM 675 C C . PRO A 1 85 ? 18.405 -4.988 -19.582 1.00 52.19 85 PRO A C 1
ATOM 677 O O . PRO A 1 85 ? 17.288 -5.454 -19.789 1.00 52.19 85 PRO A O 1
ATOM 680 N N . SER A 1 86 ? 18.646 -4.195 -18.531 1.00 49.53 86 SER A N 1
ATOM 681 C CA . SER A 1 86 ? 17.605 -3.708 -17.612 1.00 49.53 86 SER A CA 1
ATOM 682 C C . SER A 1 86 ? 17.345 -2.226 -17.888 1.00 49.53 86 SER A C 1
ATOM 684 O O . SER A 1 86 ? 18.159 -1.374 -17.521 1.00 49.53 86 SER A O 1
ATOM 686 N N . LYS A 1 87 ? 16.232 -1.894 -18.547 1.00 43.97 87 LYS A N 1
ATOM 687 C CA . LYS A 1 87 ? 15.804 -0.501 -18.726 1.00 43.97 87 LYS A CA 1
ATOM 688 C C . LYS A 1 87 ? 14.850 -0.152 -17.585 1.00 43.97 87 LYS A C 1
ATOM 690 O O . LYS A 1 87 ? 13.721 -0.623 -17.564 1.00 43.97 87 LYS A O 1
ATOM 695 N N . LEU A 1 88 ? 15.311 0.646 -16.622 1.00 48.19 88 LEU A N 1
ATOM 696 C CA . LEU A 1 88 ? 14.470 1.155 -15.537 1.00 48.19 88 LEU A CA 1
ATOM 697 C C . LEU A 1 88 ? 13.562 2.262 -16.098 1.00 48.19 88 LEU A C 1
ATOM 699 O O . LEU A 1 88 ? 13.897 3.443 -16.047 1.00 48.19 88 LEU A O 1
ATOM 703 N N . ILE A 1 89 ? 12.435 1.882 -16.700 1.00 50.72 89 ILE A N 1
ATOM 704 C CA . ILE A 1 89 ? 11.389 2.833 -17.085 1.00 50.72 89 ILE A CA 1
ATOM 705 C C . ILE A 1 89 ? 10.505 3.030 -15.851 1.00 50.72 89 ILE A C 1
ATOM 707 O O . ILE A 1 89 ? 9.582 2.253 -15.622 1.00 50.72 89 ILE A O 1
ATOM 711 N N . ILE A 1 90 ? 10.820 4.035 -15.034 1.00 50.72 90 ILE A N 1
ATOM 712 C CA . ILE A 1 90 ? 9.890 4.547 -14.019 1.00 50.72 90 ILE A CA 1
ATOM 713 C C . ILE A 1 90 ? 8.959 5.517 -14.739 1.00 50.72 90 ILE A C 1
ATOM 715 O O . ILE A 1 90 ? 9.433 6.466 -15.376 1.00 50.72 90 ILE A O 1
ATOM 719 N N . THR A 1 91 ? 7.646 5.298 -14.667 1.00 46.47 91 THR A N 1
ATOM 720 C CA . THR A 1 91 ? 6.667 6.177 -15.319 1.00 46.47 91 THR A CA 1
ATOM 721 C C . THR A 1 91 ? 6.511 7.508 -14.566 1.00 46.47 91 THR A C 1
ATOM 723 O O . THR A 1 91 ? 5.484 7.815 -13.988 1.00 46.47 91 THR A O 1
ATOM 726 N N . ASN A 1 92 ? 7.542 8.359 -14.565 1.00 41.47 92 ASN A N 1
ATOM 727 C CA . ASN A 1 92 ? 7.538 9.649 -13.851 1.00 41.47 92 ASN A CA 1
ATOM 728 C C . ASN A 1 92 ? 6.487 10.662 -14.356 1.00 41.47 92 ASN A C 1
ATOM 730 O O . ASN A 1 92 ? 6.321 11.722 -13.752 1.00 41.47 92 ASN A O 1
ATOM 734 N N . GLN A 1 93 ? 5.775 10.381 -15.450 1.00 38.22 93 GLN A N 1
ATOM 735 C CA . GLN A 1 93 ? 4.747 11.285 -15.957 1.00 38.22 93 GLN A CA 1
ATOM 736 C C . GLN A 1 93 ? 3.459 11.169 -15.128 1.00 38.22 93 GLN A C 1
ATOM 738 O O . GLN A 1 93 ? 2.652 10.267 -15.329 1.00 38.22 93 GLN A O 1
ATOM 743 N N . GLY A 1 94 ? 3.252 12.127 -14.219 1.00 44.47 94 GLY A N 1
ATOM 744 C CA . GLY A 1 94 ? 1.922 12.435 -13.685 1.00 44.47 94 GLY A CA 1
ATOM 745 C C . GLY A 1 94 ? 1.452 11.597 -12.494 1.00 44.47 94 GLY A C 1
ATOM 746 O O . GLY A 1 94 ? 0.243 11.474 -12.304 1.00 44.47 94 GLY A O 1
ATOM 747 N N . PHE A 1 95 ? 2.355 11.062 -11.659 1.00 48.12 95 PHE A N 1
ATOM 748 C CA . PHE A 1 95 ? 1.969 10.351 -10.425 1.00 48.12 95 PHE A CA 1
ATOM 749 C C . PHE A 1 95 ? 0.935 11.139 -9.595 1.00 48.12 95 PHE A C 1
ATOM 751 O O . PHE A 1 95 ? -0.022 10.547 -9.114 1.00 48.12 95 PHE A O 1
ATOM 758 N N . GLY A 1 96 ? 1.064 12.467 -9.478 1.00 45.78 96 GLY A N 1
ATOM 759 C CA . GLY A 1 96 ? 0.075 13.320 -8.801 1.00 45.78 96 GLY A CA 1
ATOM 760 C C . GLY A 1 96 ? -1.252 13.489 -9.558 1.00 45.78 96 GLY A C 1
ATOM 761 O O . GLY A 1 96 ? -2.319 13.438 -8.946 1.00 45.78 96 GLY A O 1
ATOM 762 N N . ASP A 1 97 ? -1.199 13.625 -10.885 1.00 45.41 97 ASP A N 1
ATOM 763 C CA . ASP A 1 97 ? -2.355 13.917 -11.749 1.00 45.41 97 ASP A CA 1
ATOM 764 C C . ASP A 1 97 ? -3.259 12.694 -11.993 1.00 45.41 97 ASP A C 1
ATOM 766 O O . ASP A 1 97 ? -4.440 12.815 -12.331 1.00 45.41 97 ASP A O 1
ATOM 770 N N . HIS A 1 98 ? -2.733 11.484 -11.795 1.00 48.59 98 HIS A N 1
ATOM 771 C CA . HIS A 1 98 ? -3.507 10.256 -11.976 1.00 48.59 98 HIS A CA 1
ATOM 772 C C . HIS A 1 98 ? -4.340 9.886 -10.736 1.00 48.59 98 HIS A C 1
ATOM 774 O O . HIS A 1 98 ? -5.478 9.428 -10.864 1.00 48.59 98 HIS A O 1
ATOM 780 N N . TRP A 1 99 ? -3.834 10.142 -9.524 1.00 46.34 99 TRP A N 1
ATOM 781 C CA . TRP A 1 99 ? -4.605 9.944 -8.286 1.00 46.34 99 TRP A CA 1
ATOM 782 C C . TRP A 1 99 ? -5.724 10.989 -8.124 1.00 46.34 99 TRP A C 1
ATOM 784 O O . TRP A 1 99 ? -6.796 10.665 -7.605 1.00 46.34 99 TRP A O 1
ATOM 794 N N . THR A 1 100 ? -5.542 12.207 -8.649 1.00 37.75 100 THR A N 1
ATOM 795 C CA . THR A 1 100 ? -6.613 13.220 -8.720 1.00 37.75 100 THR A CA 1
ATOM 796 C C . THR A 1 100 ? -7.731 12.817 -9.690 1.00 37.75 100 THR A C 1
ATOM 798 O O . THR A 1 100 ? -8.900 13.120 -9.431 1.00 37.75 100 THR A O 1
ATOM 801 N N . CYS A 1 101 ? -7.437 12.038 -10.742 1.00 32.19 101 CYS A N 1
ATOM 802 C CA . CYS A 1 101 ? -8.464 11.457 -11.618 1.00 32.19 101 CYS A CA 1
ATOM 803 C C . CYS A 1 101 ? -9.392 10.461 -10.892 1.00 32.19 101 CYS A C 1
ATOM 805 O O . CYS A 1 101 ? -10.574 10.392 -11.241 1.00 32.19 101 CYS A O 1
ATOM 807 N N . ILE A 1 102 ? -8.900 9.777 -9.845 1.00 40.00 102 ILE A N 1
ATOM 808 C CA . ILE A 1 102 ? -9.668 8.883 -8.946 1.00 40.00 102 ILE A CA 1
ATOM 809 C C . ILE A 1 102 ? -10.398 9.688 -7.836 1.00 40.00 102 ILE A C 1
ATOM 811 O O . ILE A 1 102 ? -10.968 9.125 -6.906 1.00 40.00 102 ILE A O 1
ATOM 815 N N . ALA A 1 103 ? -10.457 11.023 -7.943 1.00 30.95 103 ALA A N 1
ATOM 816 C CA . ALA A 1 103 ? -11.070 11.917 -6.954 1.00 30.95 103 ALA A CA 1
ATOM 817 C C . ALA A 1 103 ? -10.434 11.818 -5.553 1.00 30.95 103 ALA A C 1
ATOM 819 O O . ALA A 1 103 ? -11.113 12.015 -4.542 1.00 30.95 103 ALA A O 1
ATOM 820 N N . ILE A 1 104 ? -9.129 11.531 -5.491 1.00 45.06 104 ILE A N 1
ATOM 821 C CA . ILE A 1 104 ? -8.371 11.503 -4.243 1.00 45.06 104 ILE A CA 1
ATOM 822 C C . ILE A 1 104 ? -7.425 12.707 -4.207 1.00 45.06 104 ILE A C 1
ATOM 824 O O . ILE A 1 104 ? -6.586 12.887 -5.088 1.00 45.06 104 ILE A O 1
ATOM 828 N N . THR A 1 105 ? -7.561 13.548 -3.183 1.00 35.06 105 THR A N 1
ATOM 829 C CA . THR A 1 105 ? -6.658 14.680 -2.955 1.00 35.06 105 THR A CA 1
ATOM 830 C C . THR A 1 105 ? -5.290 14.149 -2.515 1.00 35.06 105 THR A C 1
ATOM 832 O O . THR A 1 105 ? -5.109 13.750 -1.361 1.00 35.06 105 THR A O 1
ATOM 835 N N . VAL A 1 106 ? -4.317 14.133 -3.429 1.00 46.94 106 VAL A N 1
ATOM 836 C CA . VAL A 1 106 ? -2.900 13.925 -3.095 1.00 46.94 106 VAL A CA 1
ATOM 837 C C . VAL A 1 106 ? -2.439 15.158 -2.333 1.00 46.94 106 VAL A C 1
ATOM 839 O O . VAL A 1 106 ? -2.481 16.258 -2.880 1.00 46.94 106 VAL A O 1
ATOM 842 N N . ARG A 1 107 ? -2.073 15.005 -1.056 1.00 47.47 107 ARG A N 1
ATOM 843 C CA . ARG A 1 107 ? -1.781 16.166 -0.204 1.00 47.47 107 ARG A CA 1
ATOM 844 C C . ARG A 1 107 ? -0.300 16.360 0.093 1.00 47.47 107 ARG A C 1
ATOM 846 O O . ARG A 1 107 ? 0.100 17.508 0.204 1.00 47.47 107 ARG A O 1
ATOM 853 N N . GLU A 1 108 ? 0.521 15.310 0.143 1.00 51.66 108 GLU A N 1
ATOM 854 C CA . GLU A 1 108 ? 1.957 15.458 0.425 1.00 51.66 108 GLU A CA 1
ATOM 855 C C . GLU A 1 108 ? 2.789 14.343 -0.238 1.00 51.66 108 GLU A C 1
ATOM 857 O O . GLU A 1 108 ? 2.542 13.152 -0.038 1.00 51.66 108 GLU A O 1
ATOM 862 N N . MET A 1 109 ? 3.793 14.744 -1.024 1.00 49.97 109 MET A N 1
ATOM 863 C CA . MET A 1 109 ? 4.837 13.879 -1.583 1.00 49.97 109 MET A CA 1
ATOM 864 C C . MET A 1 109 ? 6.096 14.092 -0.733 1.00 49.97 109 MET A C 1
ATOM 866 O O . MET A 1 109 ? 6.676 15.176 -0.744 1.00 49.97 109 MET A O 1
ATOM 870 N N . ALA A 1 110 ? 6.496 13.103 0.068 1.00 49.66 110 ALA A N 1
ATOM 871 C CA . ALA A 1 110 ? 7.633 13.256 0.977 1.00 49.66 110 ALA A CA 1
ATOM 872 C C . ALA A 1 110 ? 8.964 12.989 0.261 1.00 49.66 110 ALA A C 1
ATOM 874 O O . ALA A 1 110 ? 9.519 11.894 0.329 1.00 49.66 110 ALA A O 1
ATOM 875 N N . ALA A 1 111 ? 9.510 14.012 -0.390 1.00 48.22 111 ALA A N 1
ATOM 876 C CA . ALA A 1 111 ? 10.932 14.079 -0.714 1.00 48.22 111 ALA A CA 1
ATOM 877 C C . ALA A 1 111 ? 11.569 15.046 0.302 1.00 48.22 111 ALA A C 1
ATOM 879 O O . ALA A 1 111 ? 11.463 16.255 0.099 1.00 48.22 111 ALA A O 1
ATOM 880 N N . PRO A 1 112 ? 12.121 14.583 1.448 1.00 51.84 112 PRO A N 1
ATOM 881 C CA . PRO A 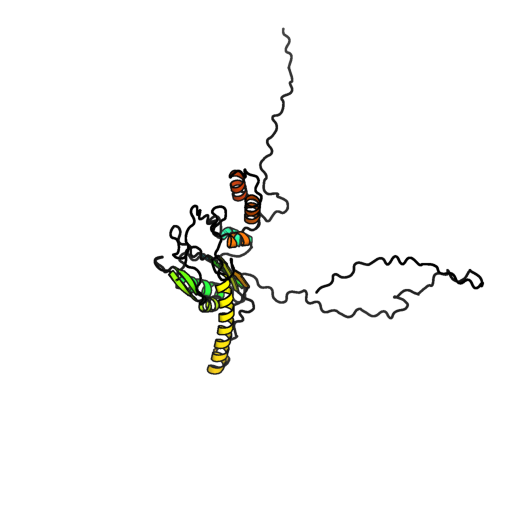1 112 ? 12.923 13.364 1.610 1.00 51.84 112 PRO A CA 1
ATOM 882 C C . PRO A 1 112 ? 12.287 12.225 2.433 1.00 51.84 112 PRO A C 1
ATOM 884 O O . PRO A 1 112 ? 11.675 12.466 3.477 1.00 51.84 112 PRO A O 1
ATOM 887 N N . CYS A 1 113 ? 12.546 10.974 2.025 1.00 63.94 113 CYS A N 1
ATOM 888 C CA . CYS A 1 113 ? 12.091 9.724 2.665 1.00 63.94 113 CYS A CA 1
ATOM 889 C C . CYS A 1 113 ? 12.801 9.397 3.996 1.00 63.94 113 CYS A C 1
ATOM 891 O O . CYS A 1 113 ? 13.156 8.250 4.246 1.00 63.94 113 CYS A O 1
ATOM 893 N N . SER A 1 114 ? 13.016 10.391 4.862 1.00 79.56 114 SER A N 1
ATOM 894 C CA . SER A 1 114 ? 13.540 10.140 6.207 1.00 79.56 114 SER A CA 1
ATOM 895 C C . SER A 1 114 ? 12.457 9.569 7.122 1.00 79.56 114 SER A C 1
ATOM 897 O O . SER A 1 114 ? 11.289 9.960 7.030 1.00 79.56 114 SER A O 1
ATOM 899 N N . LEU A 1 115 ? 12.846 8.704 8.062 1.00 85.69 115 LEU A N 1
ATOM 900 C CA . LEU A 1 115 ? 11.936 8.113 9.051 1.00 85.69 115 LEU A CA 1
ATOM 901 C C . LEU A 1 115 ? 11.107 9.178 9.794 1.00 85.69 115 LEU A C 1
ATOM 903 O O . LEU A 1 115 ? 9.900 9.033 9.983 1.00 85.69 115 LEU A O 1
ATOM 907 N N . GLN A 1 116 ? 11.744 10.292 10.167 1.00 86.25 116 GLN A N 1
ATOM 908 C CA . GLN A 1 116 ? 11.074 11.399 10.849 1.00 86.25 116 GLN A CA 1
ATOM 909 C C . GLN A 1 116 ? 10.061 12.112 9.946 1.00 86.25 116 GLN A C 1
ATOM 911 O O . GLN A 1 116 ? 8.992 12.497 10.424 1.00 86.25 116 GLN A O 1
ATOM 916 N N . THR A 1 117 ? 10.375 12.283 8.657 1.00 85.75 117 THR A N 1
ATOM 917 C CA . THR A 1 117 ? 9.447 12.866 7.676 1.00 85.75 117 THR A CA 1
ATOM 918 C C . THR A 1 117 ? 8.217 11.980 7.523 1.00 85.75 117 THR A C 1
ATOM 920 O O . THR A 1 117 ? 7.098 12.477 7.614 1.00 85.75 117 THR A O 1
ATOM 923 N N . ILE A 1 118 ? 8.413 10.667 7.369 1.00 88.56 118 ILE A N 1
ATOM 924 C CA . ILE A 1 118 ? 7.327 9.692 7.200 1.00 88.56 118 ILE A CA 1
ATOM 925 C C . ILE A 1 118 ? 6.441 9.649 8.446 1.00 88.56 118 ILE A C 1
ATOM 927 O O . ILE A 1 118 ? 5.218 9.698 8.323 1.00 88.56 118 ILE A O 1
ATOM 931 N N . LYS A 1 119 ? 7.031 9.646 9.647 1.00 91.06 119 LYS A N 1
ATOM 932 C CA . LYS A 1 119 ? 6.275 9.725 10.903 1.00 91.06 119 LYS A CA 1
ATOM 933 C C . LYS A 1 119 ? 5.414 10.986 10.967 1.00 91.06 119 LYS A C 1
ATOM 935 O O . LYS A 1 119 ? 4.217 10.901 11.233 1.00 91.06 119 LYS A O 1
ATOM 940 N N . LYS A 1 120 ? 6.003 12.158 10.695 1.00 90.12 120 LYS A N 1
ATOM 941 C CA . LYS A 1 120 ? 5.277 13.440 10.695 1.00 90.12 120 LYS A CA 1
ATOM 942 C C . LYS A 1 120 ? 4.148 13.450 9.663 1.00 90.12 120 LYS A C 1
ATOM 944 O O . LYS A 1 120 ? 3.047 13.871 10.009 1.00 90.12 120 LYS A O 1
ATOM 949 N N . LEU A 1 121 ? 4.405 12.940 8.457 1.00 88.19 121 LEU A N 1
ATOM 950 C CA . LEU A 1 121 ? 3.425 12.786 7.382 1.00 88.19 121 LEU A CA 1
ATOM 951 C C . LEU A 1 121 ? 2.246 11.912 7.830 1.00 88.19 121 LEU A C 1
ATOM 953 O O . LEU A 1 121 ? 1.110 12.373 7.836 1.00 88.19 121 LEU A O 1
ATOM 957 N N . CYS A 1 122 ? 2.505 10.683 8.284 1.00 91.69 122 CYS A N 1
ATOM 958 C CA . CYS A 1 122 ? 1.456 9.744 8.695 1.00 91.69 122 CYS A CA 1
ATOM 959 C C . CYS A 1 122 ? 0.601 10.316 9.839 1.00 91.69 122 CYS A C 1
ATOM 961 O O . CYS A 1 122 ? -0.627 10.361 9.742 1.00 91.69 122 CYS A O 1
ATOM 963 N N . CYS A 1 123 ? 1.247 10.858 10.878 1.00 92.06 123 CYS A N 1
ATOM 964 C CA . CYS A 1 123 ? 0.556 11.495 12.000 1.00 92.06 123 CYS A CA 1
ATOM 965 C C . CYS A 1 123 ? -0.222 12.759 11.589 1.00 92.06 123 CYS A C 1
ATOM 967 O O . CYS A 1 123 ? -1.249 13.075 12.189 1.00 92.06 123 CYS A O 1
ATOM 969 N N . SER A 1 124 ? 0.260 13.528 10.609 1.00 90.88 124 SER A N 1
ATOM 970 C CA . SER A 1 124 ? -0.451 14.691 10.059 1.00 90.88 124 SER A CA 1
ATOM 971 C C . SER A 1 124 ? -1.711 14.257 9.309 1.00 90.88 124 SER A C 1
ATOM 973 O O . SER A 1 124 ? -2.811 14.725 9.606 1.00 90.88 124 SER A O 1
ATOM 975 N N . LEU A 1 125 ? -1.575 13.287 8.404 1.00 89.69 125 LEU A N 1
ATOM 976 C CA . LEU A 1 125 ? -2.677 12.779 7.594 1.00 89.69 125 LEU A CA 1
ATOM 977 C C . LEU A 1 125 ? -3.772 12.134 8.442 1.00 89.69 125 LEU A C 1
ATOM 979 O O . LEU A 1 125 ? -4.945 12.422 8.209 1.00 89.69 125 LEU A O 1
ATOM 983 N N . ARG A 1 126 ? -3.414 11.340 9.461 1.00 91.81 126 ARG A N 1
ATOM 984 C CA . ARG A 1 126 ? -4.395 10.774 10.398 1.00 91.81 126 ARG A CA 1
ATOM 985 C C . ARG A 1 126 ? -5.136 11.864 11.175 1.00 91.81 126 ARG A C 1
ATOM 987 O O . ARG A 1 126 ? -6.363 11.824 11.229 1.00 91.81 126 ARG A O 1
ATOM 994 N N . ARG A 1 127 ? -4.435 12.867 11.720 1.00 91.62 127 ARG A N 1
ATOM 995 C CA . ARG A 1 127 ? -5.084 13.995 12.424 1.00 91.62 127 ARG A CA 1
ATOM 996 C C . ARG A 1 127 ? -6.083 14.737 11.532 1.00 91.62 127 ARG A C 1
ATOM 998 O O . ARG A 1 127 ? -7.149 15.119 12.005 1.00 91.62 127 ARG A O 1
ATOM 1005 N N . ASN A 1 128 ? -5.761 14.889 10.250 1.00 88.75 128 ASN A N 1
ATOM 1006 C CA . ASN A 1 128 ? -6.623 15.566 9.283 1.00 88.75 128 ASN A CA 1
ATOM 1007 C C . ASN A 1 128 ? -7.823 14.709 8.847 1.00 88.75 128 ASN A C 1
ATOM 1009 O O . ASN A 1 128 ? -8.924 15.234 8.710 1.00 88.75 128 ASN A O 1
ATOM 1013 N N . ALA A 1 129 ? -7.622 13.405 8.634 1.00 88.25 129 ALA A N 1
ATOM 1014 C CA . ALA A 1 129 ? -8.665 12.490 8.169 1.00 88.25 129 ALA A CA 1
ATOM 1015 C C . ALA A 1 129 ? -9.650 12.066 9.272 1.00 88.25 129 ALA A C 1
ATOM 1017 O O . ALA A 1 129 ? -10.777 11.694 8.957 1.00 88.25 129 ALA A O 1
ATOM 1018 N N . LYS A 1 130 ? -9.258 12.137 10.553 1.00 89.31 130 LYS A N 1
ATOM 1019 C CA . LYS A 1 130 ? -10.059 11.668 11.697 1.00 89.31 130 LYS A CA 1
ATOM 1020 C C . LYS A 1 130 ? -10.474 10.198 11.512 1.00 89.31 130 LYS A C 1
ATOM 1022 O O . LYS A 1 130 ? -9.617 9.317 11.584 1.00 89.31 130 LYS A O 1
ATOM 1027 N N . GLU A 1 131 ? -11.755 9.954 11.243 1.00 87.38 131 GLU A N 1
ATOM 1028 C CA . GLU A 1 131 ? -12.372 8.634 11.049 1.00 87.38 131 GLU A CA 1
ATOM 1029 C C . GLU A 1 131 ? -12.397 8.188 9.577 1.00 87.38 131 GLU A C 1
ATOM 1031 O O . GLU A 1 131 ? -12.742 7.047 9.272 1.00 87.38 131 GLU A O 1
ATOM 1036 N N . GLU A 1 132 ? -11.999 9.063 8.652 1.00 89.94 132 GLU A N 1
ATOM 1037 C CA . GLU A 1 132 ? -11.915 8.731 7.234 1.00 89.94 132 GLU A CA 1
ATOM 1038 C C . GLU A 1 132 ? -10.671 7.899 6.916 1.00 89.94 132 GLU A C 1
ATOM 1040 O O . GLU A 1 132 ? -9.698 7.803 7.682 1.00 89.94 132 GLU A O 1
ATOM 1045 N N . ARG A 1 133 ? -10.698 7.281 5.736 1.00 91.56 133 ARG A N 1
ATOM 1046 C CA . ARG A 1 133 ? -9.627 6.402 5.292 1.00 91.56 133 ARG A CA 1
ATOM 1047 C C . ARG A 1 133 ? -8.430 7.193 4.781 1.00 91.56 133 ARG A C 1
ATOM 1049 O O . ARG A 1 133 ? -8.576 8.124 3.989 1.00 91.56 133 ARG A O 1
ATOM 1056 N N . VAL A 1 134 ? -7.238 6.761 5.179 1.00 91.94 134 VAL A N 1
ATOM 1057 C CA . VAL A 1 134 ? -5.964 7.278 4.663 1.00 91.94 134 VAL A CA 1
ATOM 1058 C C . VAL A 1 134 ? -5.316 6.211 3.785 1.00 91.94 134 VAL A C 1
ATOM 1060 O O . VAL A 1 134 ? -5.216 5.057 4.200 1.00 91.94 134 VAL A O 1
ATOM 1063 N N . LEU A 1 135 ? -4.887 6.580 2.577 1.00 93.25 135 LEU A N 1
ATOM 1064 C CA . LEU A 1 135 ? -4.107 5.711 1.694 1.00 93.25 135 LEU A CA 1
ATOM 1065 C C . LEU A 1 135 ? -2.611 5.941 1.932 1.00 93.25 135 LEU A C 1
ATOM 1067 O O . LEU A 1 135 ? -2.145 7.072 1.860 1.00 93.25 135 LEU A O 1
ATOM 1071 N N . PHE A 1 136 ? -1.857 4.875 2.162 1.00 93.75 136 PHE A N 1
ATOM 1072 C CA . PHE A 1 136 ? -0.402 4.867 2.211 1.00 93.75 136 PHE A CA 1
ATOM 1073 C C . PHE A 1 136 ? 0.135 4.044 1.047 1.00 93.75 136 PHE A C 1
ATOM 1075 O O . PHE A 1 136 ? -0.026 2.826 1.004 1.00 93.75 136 PHE A O 1
ATOM 1082 N N . HIS A 1 137 ? 0.760 4.715 0.091 1.00 93.19 137 HIS A N 1
ATOM 1083 C CA . HIS A 1 137 ? 1.386 4.087 -1.058 1.00 93.19 137 HIS A CA 1
ATOM 1084 C C . HIS A 1 137 ? 2.900 4.118 -0.880 1.00 93.19 137 HIS A C 1
ATOM 1086 O O . HIS A 1 137 ? 3.500 5.193 -0.830 1.00 93.19 137 HIS A O 1
ATOM 1092 N N . TYR A 1 138 ? 3.504 2.942 -0.788 1.00 92.81 138 TYR A N 1
ATOM 1093 C CA . TYR A 1 138 ? 4.938 2.761 -0.648 1.00 92.81 138 TYR A CA 1
ATOM 1094 C C . TYR A 1 138 ? 5.504 2.104 -1.897 1.00 92.81 138 TYR A C 1
ATOM 1096 O O . TYR A 1 138 ? 5.112 0.992 -2.254 1.00 92.81 138 TYR A O 1
ATOM 1104 N N . ASN A 1 139 ? 6.456 2.786 -2.521 1.00 90.19 139 ASN A N 1
ATOM 1105 C CA . ASN A 1 139 ? 7.262 2.251 -3.603 1.00 90.19 139 ASN A CA 1
ATOM 1106 C C . ASN A 1 139 ? 8.688 2.038 -3.080 1.00 90.19 139 ASN A C 1
ATOM 1108 O O . ASN A 1 139 ? 9.359 3.000 -2.704 1.00 90.19 139 ASN A O 1
ATOM 1112 N N . GLY A 1 140 ? 9.122 0.779 -3.030 1.00 89.56 140 GLY A N 1
ATOM 1113 C CA . GLY A 1 140 ? 10.390 0.356 -2.430 1.00 89.56 140 GLY A CA 1
ATOM 1114 C C . GLY A 1 140 ? 11.413 -0.167 -3.437 1.00 89.56 140 GLY A C 1
ATOM 1115 O O . GLY A 1 140 ? 12.194 -1.044 -3.090 1.00 89.56 140 GLY A O 1
ATOM 1116 N N . HIS A 1 141 ? 11.395 0.296 -4.689 1.00 86.38 141 HIS A N 1
ATOM 1117 C CA . HIS A 1 141 ? 12.284 -0.238 -5.735 1.00 86.38 141 HIS A CA 1
ATOM 1118 C C . HIS A 1 141 ? 13.760 0.162 -5.576 1.00 86.38 141 HIS A C 1
ATOM 1120 O O . HIS A 1 141 ? 14.635 -0.550 -6.057 1.00 86.38 141 HIS A O 1
ATOM 1126 N N . GLY A 1 142 ? 14.055 1.284 -4.912 1.00 84.62 142 GLY A N 1
ATOM 1127 C CA . GLY A 1 142 ? 15.423 1.778 -4.707 1.00 84.62 142 GLY A CA 1
ATOM 1128 C C . GLY A 1 142 ? 16.068 1.343 -3.392 1.00 84.62 142 GLY A C 1
ATOM 1129 O O . GLY A 1 142 ? 17.106 1.883 -3.025 1.00 84.62 142 GLY A O 1
ATOM 1130 N N . VAL A 1 143 ? 15.441 0.432 -2.650 1.00 89.56 143 VAL A N 1
ATOM 1131 C CA . VAL A 1 143 ? 15.884 -0.013 -1.324 1.00 89.56 143 VAL A CA 1
ATOM 1132 C C . VAL A 1 143 ? 15.904 -1.547 -1.249 1.00 89.56 143 VAL A C 1
ATOM 1134 O O . VAL A 1 143 ? 15.319 -2.202 -2.115 1.00 89.56 143 VAL A O 1
ATOM 1137 N N . PRO A 1 144 ? 16.590 -2.141 -0.254 1.00 92.12 144 PRO A N 1
ATOM 1138 C CA . PRO A 1 144 ? 16.587 -3.587 -0.044 1.00 92.12 144 PRO A CA 1
ATOM 1139 C C . PRO A 1 144 ? 15.175 -4.167 0.119 1.00 92.12 144 PRO A C 1
ATOM 1141 O O . PRO A 1 144 ? 14.208 -3.457 0.423 1.00 92.12 144 PRO A O 1
ATOM 1144 N N . LYS A 1 145 ? 15.049 -5.484 -0.054 1.00 92.75 145 LYS A N 1
ATOM 1145 C CA . LYS A 1 145 ? 13.771 -6.180 0.127 1.00 92.75 145 LYS A CA 1
ATOM 1146 C C . LYS A 1 145 ? 13.322 -6.091 1.596 1.00 92.75 145 LYS A C 1
ATOM 1148 O O . LYS A 1 145 ? 14.161 -6.087 2.501 1.00 92.75 145 LYS A O 1
ATOM 1153 N N . PRO A 1 146 ? 12.003 -6.053 1.856 1.00 95.00 146 PRO A N 1
ATOM 1154 C CA . PRO A 1 146 ? 11.463 -6.102 3.210 1.00 95.00 146 PRO A CA 1
ATOM 1155 C C . PRO A 1 146 ? 11.978 -7.311 3.991 1.00 95.00 146 PRO A C 1
ATOM 1157 O O . PRO A 1 146 ? 12.101 -8.412 3.436 1.00 95.00 146 PRO A O 1
ATOM 1160 N N . THR A 1 147 ? 12.247 -7.099 5.278 1.00 94.12 147 THR A N 1
ATOM 1161 C CA . THR A 1 147 ? 12.798 -8.124 6.168 1.00 94.12 147 THR A CA 1
ATOM 1162 C C . THR A 1 147 ? 11.720 -9.121 6.604 1.00 94.12 147 THR A C 1
ATOM 1164 O O . THR A 1 147 ? 10.521 -8.828 6.591 1.00 94.12 147 THR A O 1
ATOM 1167 N N . ALA A 1 148 ? 12.135 -10.321 7.023 1.00 92.56 148 ALA A N 1
ATOM 1168 C CA . ALA A 1 148 ? 11.225 -11.329 7.577 1.00 92.56 148 ALA A CA 1
ATOM 1169 C C . ALA A 1 148 ? 10.594 -10.887 8.911 1.00 92.56 148 ALA A C 1
ATOM 1171 O O . ALA A 1 148 ? 9.565 -11.415 9.314 1.00 92.56 148 ALA A O 1
ATOM 1172 N N . GLN A 1 149 ? 11.192 -9.899 9.573 1.00 92.38 149 GLN A N 1
ATOM 1173 C CA . GLN A 1 149 ? 10.726 -9.276 10.803 1.00 92.38 149 GLN A CA 1
ATOM 1174 C C . GLN A 1 149 ? 9.610 -8.251 10.553 1.00 92.38 149 GLN A C 1
ATOM 1176 O O . GLN A 1 149 ? 9.069 -7.699 11.505 1.00 92.38 149 GLN A O 1
ATOM 1181 N N . GLY A 1 150 ? 9.241 -7.995 9.293 1.00 92.75 150 GLY A N 1
ATOM 1182 C CA . GLY A 1 150 ? 8.199 -7.031 8.957 1.00 92.75 150 GLY A CA 1
ATOM 1183 C C . GLY A 1 150 ? 8.687 -5.588 9.033 1.00 92.75 150 GLY A C 1
ATOM 1184 O O . GLY A 1 150 ? 7.971 -4.722 9.537 1.00 92.75 150 GLY A O 1
ATOM 1185 N N . GLU A 1 151 ? 9.891 -5.329 8.529 1.00 95.31 151 GLU A N 1
ATOM 1186 C CA . GLU A 1 151 ? 10.428 -3.980 8.359 1.00 95.31 151 GLU A CA 1
ATOM 1187 C C . GLU A 1 151 ? 10.534 -3.646 6.871 1.00 95.31 151 GLU A C 1
ATOM 1189 O O . GLU A 1 151 ? 10.902 -4.484 6.040 1.00 95.31 151 GLU A O 1
ATOM 1194 N N . ILE A 1 152 ? 10.213 -2.400 6.542 1.00 94.38 152 ILE A N 1
ATOM 1195 C CA . ILE A 1 152 ? 10.438 -1.813 5.222 1.00 94.38 152 ILE A CA 1
ATOM 1196 C C . ILE A 1 152 ? 11.609 -0.842 5.293 1.00 94.38 152 ILE A C 1
ATOM 1198 O O . ILE A 1 152 ? 11.897 -0.279 6.346 1.00 94.38 152 ILE A O 1
ATOM 1202 N N . TRP A 1 153 ? 12.281 -0.618 4.173 1.00 92.62 153 TRP A N 1
ATOM 1203 C CA . TRP A 1 153 ? 13.472 0.222 4.142 1.00 92.62 153 TRP A CA 1
ATOM 1204 C C . TRP A 1 153 ? 13.149 1.626 3.647 1.00 92.62 153 TRP A C 1
ATOM 1206 O O . TRP A 1 153 ? 12.389 1.818 2.695 1.00 92.62 153 TRP A O 1
ATOM 1216 N N . VAL A 1 154 ? 13.742 2.618 4.300 1.00 90.88 154 VAL A N 1
ATOM 1217 C CA . VAL A 1 154 ? 13.666 4.030 3.917 1.00 90.88 154 VAL A CA 1
ATOM 1218 C C . VAL A 1 154 ? 15.070 4.629 3.909 1.00 90.88 154 VAL A C 1
ATOM 1220 O O . VAL A 1 154 ? 16.024 3.991 4.346 1.00 90.88 154 VAL A O 1
ATOM 1223 N N . PHE A 1 155 ? 15.229 5.851 3.413 1.00 86.31 155 PHE A N 1
ATOM 1224 C CA . PHE A 1 155 ? 16.537 6.505 3.388 1.00 86.31 155 PHE A CA 1
ATOM 1225 C C . PHE A 1 155 ? 16.784 7.312 4.659 1.00 86.31 155 PHE A C 1
ATOM 1227 O O . PHE A 1 155 ? 15.865 7.836 5.292 1.00 86.31 155 PHE A O 1
ATOM 1234 N N . ASN A 1 156 ? 18.050 7.482 5.028 1.00 86.12 156 ASN A N 1
ATOM 1235 C CA . ASN A 1 156 ? 18.412 8.563 5.935 1.00 86.12 156 ASN A CA 1
ATOM 1236 C C . ASN A 1 156 ? 18.318 9.930 5.219 1.00 86.12 156 ASN A C 1
ATOM 1238 O O . ASN A 1 156 ? 18.165 10.023 4.002 1.00 86.12 156 ASN A O 1
ATOM 1242 N N . ARG A 1 157 ? 18.429 11.028 5.977 1.00 81.25 157 ARG A N 1
ATOM 1243 C CA . ARG A 1 157 ? 18.358 12.393 5.417 1.00 81.25 157 ARG A CA 1
ATOM 1244 C C . ARG A 1 157 ? 19.453 12.680 4.376 1.00 81.25 157 ARG A C 1
ATOM 1246 O O . ARG A 1 157 ? 19.255 13.539 3.526 1.00 81.25 157 ARG A O 1
ATOM 1253 N N . ALA A 1 158 ? 20.583 11.981 4.467 1.00 81.50 158 ALA A N 1
ATOM 1254 C CA . ALA A 1 158 ? 21.739 12.144 3.591 1.00 81.50 158 ALA A CA 1
ATOM 1255 C C . ALA A 1 158 ? 21.748 11.182 2.385 1.00 81.50 158 ALA A C 1
ATOM 1257 O O . ALA A 1 158 ? 22.694 11.224 1.610 1.00 81.50 158 ALA A O 1
ATOM 1258 N N . TYR A 1 159 ? 20.736 10.317 2.229 1.00 82.38 159 TYR A N 1
ATOM 1259 C CA . TYR A 1 159 ? 20.672 9.254 1.213 1.00 82.38 159 TYR A CA 1
ATOM 1260 C C . TYR A 1 159 ? 21.899 8.324 1.161 1.00 82.38 159 TYR A C 1
ATOM 1262 O O . TYR A 1 159 ? 22.227 7.768 0.118 1.00 82.38 159 TYR A O 1
ATOM 1270 N N . THR A 1 160 ? 22.577 8.131 2.292 1.00 84.06 160 THR A N 1
ATOM 1271 C CA . THR A 1 160 ? 23.792 7.304 2.382 1.00 84.06 160 THR A CA 1
ATOM 1272 C C . THR A 1 160 ? 23.538 5.925 2.976 1.00 84.06 160 THR A C 1
ATOM 1274 O O . THR A 1 160 ? 24.312 5.003 2.741 1.00 84.06 160 THR A O 1
ATOM 1277 N N . GLN A 1 161 ? 22.476 5.778 3.769 1.00 87.38 161 GLN A N 1
ATOM 1278 C CA . GLN A 1 161 ? 22.157 4.545 4.485 1.00 87.38 161 GLN A CA 1
ATOM 1279 C C . GLN A 1 161 ? 20.668 4.236 4.387 1.00 87.38 161 GLN A C 1
ATOM 1281 O O . GLN A 1 161 ? 19.829 5.147 4.404 1.00 87.38 161 GLN A O 1
ATOM 1286 N N . TYR A 1 162 ? 20.363 2.941 4.348 1.00 90.62 162 TYR A N 1
ATOM 1287 C CA . TYR A 1 162 ? 19.012 2.419 4.491 1.00 90.62 162 TYR A CA 1
ATOM 1288 C C . TYR A 1 162 ? 18.672 2.290 5.976 1.00 90.62 162 TYR A C 1
ATOM 1290 O O . TYR A 1 162 ? 19.431 1.715 6.753 1.00 90.62 162 TYR A O 1
ATOM 1298 N N . ILE A 1 163 ? 17.531 2.841 6.369 1.00 91.94 163 ILE A N 1
ATOM 1299 C CA . ILE A 1 163 ? 17.013 2.827 7.734 1.00 91.94 163 ILE A CA 1
ATOM 1300 C C . ILE A 1 163 ? 15.784 1.912 7.759 1.00 91.94 163 ILE A C 1
ATOM 1302 O O . ILE A 1 163 ? 14.894 2.098 6.923 1.00 91.94 163 ILE A O 1
ATOM 1306 N N . PRO A 1 164 ? 15.708 0.937 8.680 1.00 94.75 164 PRO A N 1
ATOM 1307 C CA . PRO A 1 164 ? 14.534 0.088 8.806 1.00 94.75 164 PRO A CA 1
ATOM 1308 C C . PRO A 1 164 ? 13.378 0.868 9.449 1.00 94.75 164 PRO A C 1
ATOM 1310 O O . PRO A 1 164 ? 13.556 1.629 10.401 1.00 94.75 164 PRO A O 1
ATOM 1313 N N . LEU A 1 165 ? 12.178 0.670 8.917 1.00 93.94 165 LEU A N 1
ATOM 1314 C CA . LEU A 1 165 ? 10.909 1.157 9.444 1.00 93.94 165 LEU A CA 1
ATOM 1315 C C . LEU A 1 165 ? 10.031 -0.056 9.759 1.00 93.94 165 LEU A C 1
ATOM 1317 O O . LEU A 1 165 ? 9.618 -0.786 8.858 1.00 93.94 165 LEU A O 1
ATOM 1321 N N . SER A 1 166 ? 9.726 -0.249 11.040 1.00 95.12 166 SER A N 1
ATOM 1322 C CA . SER A 1 166 ? 8.852 -1.329 11.494 1.00 95.12 166 SER A CA 1
ATOM 1323 C C . SER A 1 166 ? 7.400 -1.096 11.076 1.00 95.12 166 SER A C 1
ATOM 1325 O O . SER A 1 166 ? 6.847 -0.001 11.231 1.00 95.12 166 SER A O 1
ATOM 1327 N N . MET A 1 167 ? 6.741 -2.156 10.604 1.00 93.69 167 MET A N 1
ATOM 1328 C CA . MET A 1 167 ? 5.311 -2.121 10.302 1.00 93.69 167 MET A CA 1
ATOM 1329 C C . MET A 1 167 ? 4.446 -1.876 11.542 1.00 93.69 167 MET A C 1
ATOM 1331 O O . MET A 1 167 ? 3.371 -1.284 11.419 1.00 93.69 167 MET A O 1
ATOM 1335 N N . PHE A 1 168 ? 4.924 -2.265 12.725 1.00 94.12 168 PHE A N 1
ATOM 1336 C CA . PHE A 1 168 ? 4.253 -2.001 13.997 1.00 94.12 168 PHE A CA 1
ATOM 1337 C C . PHE A 1 168 ? 4.123 -0.492 14.275 1.00 94.12 168 PHE A C 1
ATOM 1339 O O . PHE A 1 168 ? 3.045 0.002 14.625 1.00 94.12 168 PHE A O 1
ATOM 1346 N N . ASP A 1 169 ? 5.202 0.259 14.049 1.00 94.56 169 ASP A N 1
ATOM 1347 C CA . ASP A 1 169 ? 5.220 1.714 14.218 1.00 94.56 169 ASP A CA 1
ATOM 1348 C C . ASP A 1 169 ? 4.358 2.406 13.163 1.00 94.56 169 ASP A C 1
ATOM 1350 O O . ASP A 1 169 ? 3.574 3.306 13.475 1.00 94.56 169 ASP A O 1
ATOM 1354 N N . LEU A 1 170 ? 4.448 1.948 11.911 1.00 94.00 170 LEU A N 1
ATOM 1355 C CA . LEU A 1 170 ? 3.668 2.509 10.813 1.00 94.00 170 LEU A CA 1
ATOM 1356 C C . LEU A 1 170 ? 2.156 2.354 11.041 1.00 94.00 170 LEU A C 1
ATOM 1358 O O . LEU A 1 170 ? 1.403 3.295 10.778 1.00 94.00 170 LEU A O 1
ATOM 1362 N N . GLN A 1 171 ? 1.706 1.204 11.556 1.00 93.12 171 GLN A N 1
ATOM 1363 C CA . GLN A 1 171 ? 0.313 0.982 11.968 1.00 93.12 171 GLN A CA 1
ATOM 1364 C C . GLN A 1 171 ? -0.142 2.015 12.997 1.00 93.12 171 GLN A C 1
ATOM 1366 O O . GLN A 1 171 ? -1.204 2.617 12.840 1.00 93.12 171 GLN A O 1
ATOM 1371 N N . THR A 1 172 ? 0.703 2.273 13.995 1.00 92.75 172 THR A N 1
ATOM 1372 C CA . THR A 1 172 ? 0.431 3.244 15.060 1.00 92.75 172 THR A CA 1
ATOM 1373 C C . THR A 1 172 ? 0.287 4.660 14.507 1.00 92.75 172 THR A C 1
ATOM 1375 O O . THR A 1 172 ? -0.640 5.380 14.871 1.00 92.75 172 THR A O 1
ATOM 1378 N N . TRP A 1 173 ? 1.180 5.081 13.605 1.00 93.25 173 TRP A N 1
ATOM 1379 C CA . TRP A 1 173 ? 1.152 6.442 13.055 1.00 93.25 173 TRP A CA 1
ATOM 1380 C C . TRP A 1 173 ? -0.025 6.669 12.108 1.00 93.25 173 TRP A C 1
ATOM 1382 O O . TRP A 1 173 ? -0.600 7.758 12.082 1.00 93.25 173 TRP A O 1
ATOM 1392 N N . MET A 1 174 ? -0.365 5.650 11.320 1.00 91.81 174 MET A N 1
ATOM 1393 C CA . MET A 1 174 ? -1.436 5.709 10.330 1.00 91.81 174 MET A CA 1
ATOM 1394 C C . MET A 1 174 ? -2.819 5.482 10.931 1.00 91.81 174 MET A C 1
ATOM 1396 O O . MET A 1 174 ? -3.788 5.953 10.344 1.00 91.81 174 MET A O 1
ATOM 1400 N N . GLY A 1 175 ? -2.944 4.788 12.064 1.00 91.50 175 GLY A N 1
ATOM 1401 C CA . GLY A 1 175 ? -4.224 4.450 12.691 1.00 91.50 175 GLY A CA 1
ATOM 1402 C C . GLY A 1 175 ? -5.151 3.617 11.792 1.00 91.50 175 GLY A C 1
ATOM 1403 O O . GLY A 1 175 ? -4.721 3.015 10.805 1.00 91.50 175 GLY A O 1
ATOM 1404 N N . ALA A 1 176 ? -6.446 3.610 12.108 1.00 90.94 176 ALA A N 1
ATOM 1405 C CA . ALA A 1 176 ? -7.494 2.967 11.313 1.00 90.94 176 ALA A CA 1
ATOM 1406 C C . ALA A 1 176 ? -8.682 3.931 11.113 1.00 90.94 176 ALA A C 1
ATOM 1408 O O . ALA A 1 176 ? -8.926 4.753 11.996 1.00 90.94 176 ALA A O 1
ATOM 1409 N N . PRO A 1 177 ? -9.422 3.851 9.988 1.00 92.62 177 PRO A N 1
ATOM 1410 C CA . PRO A 1 177 ? -9.250 2.931 8.857 1.00 92.62 177 PRO A CA 1
ATOM 1411 C C . PRO A 1 177 ? -8.149 3.390 7.883 1.00 92.62 177 PRO A C 1
ATOM 1413 O O . PRO A 1 177 ? -8.015 4.581 7.601 1.00 92.62 177 PRO A O 1
ATOM 1416 N N . SER A 1 178 ? -7.371 2.451 7.337 1.00 93.12 178 SER A N 1
ATOM 1417 C CA . SER A 1 178 ? -6.237 2.749 6.442 1.00 93.12 178 SER A CA 1
ATOM 1418 C C . SER A 1 178 ? -6.177 1.782 5.253 1.00 93.12 178 SER A C 1
ATOM 1420 O O . SER A 1 178 ? -6.576 0.625 5.362 1.00 93.12 178 SER A O 1
ATOM 1422 N N . LEU A 1 179 ? -5.702 2.253 4.101 1.00 94.75 179 LEU A N 1
ATOM 1423 C CA . LEU A 1 179 ? -5.420 1.446 2.909 1.00 94.75 179 LEU A CA 1
ATOM 1424 C C . LEU A 1 179 ? -3.918 1.501 2.638 1.00 94.75 179 LEU A C 1
ATOM 1426 O O . LEU A 1 179 ? -3.358 2.589 2.590 1.00 94.75 179 LEU A O 1
ATOM 1430 N N . TYR A 1 180 ? -3.280 0.358 2.428 1.00 95.88 180 TYR A N 1
ATOM 1431 C CA . TYR A 1 180 ? -1.853 0.279 2.136 1.00 95.88 180 TYR A CA 1
ATOM 1432 C C . TYR A 1 180 ? -1.621 -0.334 0.761 1.00 95.88 180 TYR A C 1
ATOM 1434 O O . TYR A 1 180 ? -2.269 -1.315 0.397 1.00 95.88 180 TYR A O 1
ATOM 1442 N N . VAL A 1 181 ? -0.688 0.235 0.006 1.00 95.88 181 VAL A N 1
ATOM 1443 C CA . VAL A 1 181 ? -0.249 -0.274 -1.294 1.00 95.88 181 VAL A CA 1
ATOM 1444 C C . VAL A 1 181 ? 1.266 -0.410 -1.255 1.00 95.88 181 VAL A C 1
ATOM 1446 O O . VAL A 1 181 ? 1.958 0.589 -1.074 1.00 95.88 181 VAL A O 1
ATOM 1449 N N . TYR A 1 182 ? 1.768 -1.632 -1.410 1.00 95.62 182 TYR A N 1
ATOM 1450 C CA . TYR A 1 182 ? 3.193 -1.954 -1.385 1.00 95.62 182 TYR A CA 1
ATOM 1451 C C . TYR A 1 182 ? 3.658 -2.373 -2.779 1.00 95.62 182 TYR A C 1
ATOM 1453 O O . TYR A 1 182 ? 3.408 -3.501 -3.215 1.00 95.62 182 TYR A O 1
ATOM 1461 N N . ASP A 1 183 ? 4.344 -1.464 -3.468 1.00 93.62 183 ASP A N 1
ATOM 1462 C CA . ASP A 1 183 ? 5.053 -1.739 -4.715 1.00 93.62 183 ASP A CA 1
ATOM 1463 C C . ASP A 1 183 ? 6.531 -2.016 -4.417 1.00 93.62 183 ASP A C 1
ATOM 1465 O O . ASP A 1 183 ? 7.390 -1.130 -4.437 1.00 93.62 183 ASP A O 1
ATOM 1469 N N . CYS A 1 184 ? 6.801 -3.261 -4.036 1.00 91.88 184 CYS A N 1
ATOM 1470 C CA . CYS A 1 184 ? 8.138 -3.769 -3.774 1.00 91.88 184 CYS A CA 1
ATOM 1471 C C . CYS A 1 184 ? 8.191 -5.288 -3.989 1.00 91.88 184 CYS A C 1
ATOM 1473 O O . CYS A 1 184 ? 7.168 -5.979 -4.014 1.00 91.88 184 CYS A O 1
ATOM 1475 N N . SER A 1 185 ? 9.406 -5.814 -4.145 1.00 92.50 185 SER A N 1
ATOM 1476 C CA . SER A 1 185 ? 9.642 -7.260 -4.089 1.00 92.50 185 SER A CA 1
ATOM 1477 C C . SER A 1 185 ? 9.386 -7.781 -2.671 1.00 92.50 185 SER A C 1
ATOM 1479 O O . SER A 1 185 ? 9.608 -7.058 -1.705 1.00 92.50 185 SER A O 1
ATOM 1481 N N . ASN A 1 186 ? 8.964 -9.039 -2.529 1.00 93.69 186 ASN A N 1
ATOM 1482 C CA . ASN A 1 186 ? 8.643 -9.674 -1.247 1.00 93.69 186 ASN A CA 1
ATOM 1483 C C . ASN A 1 186 ? 7.516 -8.978 -0.437 1.00 93.69 186 ASN A C 1
ATOM 1485 O O . ASN A 1 186 ? 7.458 -9.095 0.790 1.00 93.69 186 ASN A O 1
ATOM 1489 N N . ALA A 1 187 ? 6.589 -8.277 -1.104 1.00 95.44 187 ALA A N 1
ATOM 1490 C CA . ALA A 1 187 ? 5.507 -7.531 -0.449 1.00 95.44 187 ALA A CA 1
ATOM 1491 C C . ALA A 1 187 ? 4.571 -8.412 0.406 1.00 95.44 187 ALA A C 1
ATOM 1493 O O . ALA A 1 187 ? 4.062 -7.963 1.432 1.00 95.44 187 ALA A O 1
ATOM 1494 N N . GLY A 1 188 ? 4.368 -9.681 0.037 1.00 95.25 188 GLY A N 1
ATOM 1495 C CA . GLY A 1 188 ? 3.537 -10.610 0.811 1.00 95.25 188 GLY A CA 1
ATOM 1496 C C . GLY A 1 188 ? 4.032 -10.832 2.246 1.00 95.25 188 GLY A C 1
ATOM 1497 O O . GLY A 1 188 ? 3.218 -11.027 3.148 1.00 95.25 188 GLY A O 1
ATOM 1498 N N . THR A 1 189 ? 5.343 -10.724 2.489 1.00 95.00 189 THR A N 1
ATOM 1499 C CA . THR A 1 189 ? 5.911 -10.806 3.846 1.00 95.00 189 THR A CA 1
ATOM 1500 C C . THR A 1 189 ? 5.426 -9.650 4.720 1.00 95.00 189 THR A C 1
ATOM 1502 O O . THR A 1 189 ? 5.028 -9.874 5.863 1.00 95.00 189 THR A O 1
ATOM 1505 N N . ILE A 1 190 ? 5.361 -8.434 4.163 1.00 95.25 190 ILE A N 1
ATOM 1506 C CA . ILE A 1 190 ? 4.841 -7.2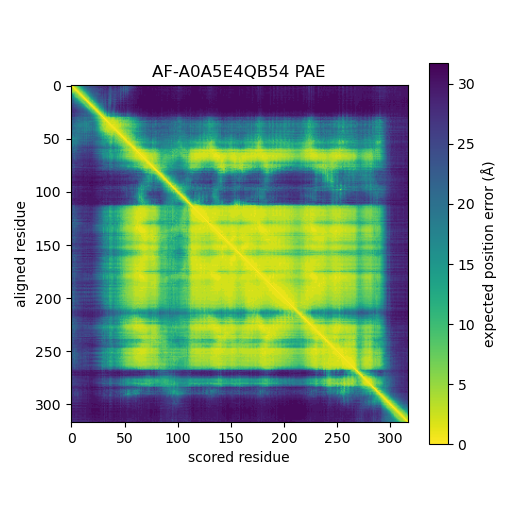45 4.857 1.00 95.25 190 ILE A CA 1
ATOM 1507 C C . ILE A 1 190 ? 3.391 -7.479 5.285 1.00 95.25 190 ILE A C 1
ATOM 1509 O O . ILE A 1 190 ? 3.045 -7.240 6.438 1.00 95.25 190 ILE A O 1
ATOM 1513 N N . ILE A 1 191 ? 2.551 -7.979 4.375 1.00 94.88 191 ILE A N 1
ATOM 1514 C CA . ILE A 1 191 ? 1.118 -8.191 4.630 1.00 94.88 191 ILE A CA 1
ATOM 1515 C C . ILE A 1 191 ? 0.905 -9.217 5.750 1.00 94.88 191 ILE A C 1
ATOM 1517 O O . ILE A 1 191 ? 0.084 -9.000 6.648 1.00 94.88 191 ILE A O 1
ATOM 1521 N N . ASN A 1 192 ? 1.672 -10.309 5.733 1.00 94.25 192 ASN A N 1
ATOM 1522 C CA . ASN A 1 192 ? 1.615 -11.337 6.772 1.00 94.25 192 ASN A CA 1
ATOM 1523 C C . ASN A 1 192 ? 2.025 -10.770 8.140 1.00 94.25 192 ASN A C 1
ATOM 1525 O O . ASN A 1 192 ? 1.310 -10.950 9.130 1.00 94.25 192 ASN A O 1
ATOM 1529 N N . MET A 1 193 ? 3.135 -10.027 8.186 1.00 94.62 193 MET A N 1
ATOM 1530 C CA . MET A 1 193 ? 3.635 -9.415 9.419 1.00 94.62 193 MET A CA 1
ATOM 1531 C C . MET A 1 193 ? 2.710 -8.310 9.933 1.00 94.62 193 MET A C 1
ATOM 1533 O O . MET A 1 193 ? 2.475 -8.222 11.135 1.00 94.62 193 MET A O 1
ATOM 1537 N N . PHE A 1 194 ? 2.078 -7.537 9.047 1.00 94.75 194 PHE A N 1
ATOM 1538 C CA . PHE A 1 194 ? 1.061 -6.555 9.418 1.00 94.75 194 PHE A CA 1
ATOM 1539 C C . PHE A 1 194 ? -0.074 -7.207 10.215 1.00 94.75 194 PHE A C 1
ATOM 1541 O O . PHE A 1 194 ? -0.496 -6.681 11.246 1.00 94.75 194 PHE A O 1
ATOM 1548 N N . HIS A 1 195 ? -0.565 -8.368 9.773 1.00 92.38 195 HIS A N 1
ATOM 1549 C CA . HIS A 1 195 ? -1.622 -9.083 10.487 1.00 92.38 195 HIS A CA 1
ATOM 1550 C C . HIS A 1 195 ? -1.168 -9.565 11.875 1.00 92.38 195 HIS A C 1
ATOM 1552 O O . HIS A 1 195 ? -1.937 -9.494 12.839 1.00 92.38 195 HIS A O 1
ATOM 1558 N N . MET A 1 196 ? 0.082 -10.021 11.998 1.00 93.56 196 MET A N 1
ATOM 1559 C CA . MET A 1 196 ? 0.668 -10.397 13.288 1.00 93.56 196 MET A CA 1
ATOM 1560 C C . MET A 1 196 ? 0.786 -9.192 14.227 1.00 93.56 196 MET A C 1
ATOM 1562 O O . MET A 1 196 ? 0.326 -9.266 15.369 1.00 93.56 196 MET A O 1
ATOM 1566 N N . PHE A 1 197 ? 1.301 -8.063 13.738 1.00 94.31 197 PHE A N 1
ATOM 1567 C CA . PHE A 1 197 ? 1.428 -6.835 14.521 1.00 94.31 197 PHE A CA 1
ATOM 1568 C C . PHE A 1 197 ? 0.078 -6.230 14.909 1.00 94.31 197 PHE A C 1
ATOM 1570 O O . PHE A 1 197 ? -0.072 -5.758 16.031 1.00 94.31 197 PHE A O 1
ATOM 1577 N N . ALA A 1 198 ? -0.954 -6.353 14.071 1.00 92.94 198 ALA A N 1
ATOM 1578 C CA . ALA A 1 198 ? -2.308 -5.933 14.431 1.00 92.94 198 ALA A CA 1
ATOM 1579 C C . ALA A 1 198 ? -2.864 -6.726 15.632 1.00 92.94 198 ALA A C 1
ATOM 1581 O O . ALA A 1 198 ? -3.505 -6.154 16.515 1.00 92.94 198 ALA A O 1
ATOM 1582 N N . LYS A 1 199 ? -2.594 -8.040 15.703 1.00 92.81 199 LYS A N 1
ATOM 1583 C CA . LYS A 1 199 ? -2.933 -8.862 16.880 1.00 92.81 199 LYS A CA 1
ATOM 1584 C C . LYS A 1 199 ? -2.101 -8.473 18.099 1.00 92.81 199 LYS A C 1
ATOM 1586 O O . LYS A 1 199 ? -2.615 -8.498 19.215 1.00 92.81 199 LYS A O 1
ATOM 1591 N N . GLN A 1 200 ? -0.830 -8.136 17.897 1.00 92.56 200 GLN A N 1
ATOM 1592 C CA . GLN A 1 200 ? 0.052 -7.692 18.971 1.00 92.56 200 GLN A CA 1
ATOM 1593 C C . GLN A 1 200 ? -0.414 -6.364 19.580 1.00 92.56 200 GLN A C 1
ATOM 1595 O O . GLN A 1 200 ? -0.556 -6.300 20.797 1.00 92.56 200 GLN A O 1
ATOM 1600 N N . HIS A 1 201 ? -0.760 -5.370 18.756 1.00 92.06 201 HIS A N 1
ATOM 1601 C CA . HIS A 1 201 ? -1.359 -4.102 19.194 1.00 92.06 201 HIS A CA 1
ATOM 1602 C C . HIS A 1 201 ? -2.571 -4.317 20.098 1.00 92.06 201 HIS A C 1
ATOM 1604 O O . HIS A 1 201 ? -2.688 -3.703 21.154 1.00 92.06 201 HIS A O 1
ATOM 1610 N N . TYR A 1 202 ? -3.456 -5.242 19.718 1.00 90.75 202 TYR A N 1
ATOM 1611 C CA . TYR A 1 202 ? -4.625 -5.571 20.528 1.00 90.75 202 TYR A CA 1
ATOM 1612 C C . TYR A 1 202 ? -4.243 -6.197 21.884 1.00 90.75 202 TYR A C 1
ATOM 1614 O O . TYR A 1 202 ? -4.794 -5.824 22.917 1.00 90.75 202 TYR A O 1
ATOM 1622 N N . ARG A 1 203 ? -3.256 -7.103 21.912 1.00 91.25 203 ARG A N 1
ATOM 1623 C CA . ARG A 1 203 ? -2.755 -7.708 23.163 1.00 91.25 203 ARG A CA 1
ATOM 1624 C C . ARG A 1 203 ? -2.097 -6.684 24.087 1.00 91.25 203 ARG A C 1
ATOM 1626 O O . ARG A 1 203 ? -2.244 -6.787 25.301 1.00 91.25 203 ARG A O 1
ATOM 1633 N N . GLU A 1 204 ? -1.341 -5.739 23.537 1.00 90.75 204 GLU A N 1
ATOM 1634 C CA . GLU A 1 204 ? -0.711 -4.663 24.309 1.00 90.75 204 GLU A CA 1
ATOM 1635 C C . GLU A 1 204 ? -1.759 -3.704 24.870 1.00 90.75 204 GLU A C 1
ATOM 1637 O O . GLU A 1 204 ? -1.716 -3.395 26.057 1.00 90.75 204 GLU A O 1
ATOM 1642 N N . TYR A 1 205 ? -2.774 -3.355 24.074 1.00 89.00 205 TYR A N 1
ATOM 1643 C CA . TYR A 1 205 ? -3.927 -2.593 24.546 1.00 89.00 205 TYR A CA 1
ATOM 1644 C C . TYR A 1 205 ? -4.636 -3.283 25.723 1.00 89.00 205 TYR A C 1
ATOM 1646 O O . TYR A 1 205 ? -4.910 -2.642 26.732 1.00 89.00 205 TYR A O 1
ATOM 1654 N N . GLU A 1 206 ? -4.895 -4.594 25.648 1.00 89.62 206 GLU A N 1
ATOM 1655 C CA . GLU A 1 206 ? -5.530 -5.331 26.752 1.00 89.62 206 GLU A CA 1
ATOM 1656 C C . GLU A 1 206 ? -4.675 -5.368 28.026 1.00 89.62 206 GLU A C 1
ATOM 1658 O O . GLU A 1 206 ? -5.214 -5.327 29.135 1.00 89.62 206 GLU A O 1
ATOM 1663 N N . LYS A 1 207 ? -3.347 -5.454 27.893 1.00 90.38 207 LYS A N 1
ATOM 1664 C CA . LYS A 1 207 ? -2.426 -5.380 29.037 1.00 90.38 207 LYS A CA 1
ATOM 1665 C C . LYS A 1 207 ? -2.448 -3.995 29.671 1.00 90.38 207 LYS A C 1
ATOM 1667 O O . LYS A 1 207 ? -2.577 -3.894 30.889 1.00 90.38 207 LYS A O 1
ATOM 1672 N N . ASP A 1 208 ? -2.378 -2.950 28.855 1.00 88.44 208 ASP A N 1
ATOM 1673 C CA . ASP A 1 208 ? -2.423 -1.568 29.321 1.00 88.44 208 ASP A CA 1
ATOM 1674 C C . ASP A 1 208 ? -3.760 -1.247 29.985 1.00 88.44 208 ASP A C 1
ATOM 1676 O O . ASP A 1 208 ? -3.786 -0.613 31.038 1.00 88.44 208 ASP A O 1
ATOM 1680 N N . LEU A 1 209 ? -4.860 -1.764 29.436 1.00 88.25 209 LEU A N 1
ATOM 1681 C CA . LEU A 1 209 ? -6.190 -1.634 30.017 1.00 88.25 209 LEU A CA 1
ATOM 1682 C C . LEU A 1 209 ? -6.271 -2.280 31.408 1.00 88.25 209 LEU A C 1
ATOM 1684 O O . LEU A 1 209 ? -6.850 -1.695 32.322 1.00 88.25 209 LEU A O 1
ATOM 1688 N N . LYS A 1 210 ? -5.668 -3.463 31.584 1.00 88.62 210 LYS A N 1
ATOM 1689 C CA . LYS A 1 210 ? -5.601 -4.154 32.883 1.00 88.62 210 LYS A CA 1
ATOM 1690 C C . LYS A 1 210 ? -4.707 -3.429 33.891 1.00 88.62 210 LYS A C 1
ATOM 1692 O O . LYS A 1 210 ? -5.007 -3.462 35.077 1.00 88.62 210 LYS A O 1
ATOM 1697 N N . ALA A 1 211 ? -3.627 -2.795 33.436 1.00 89.69 211 ALA A N 1
ATOM 1698 C CA . ALA A 1 211 ? -2.668 -2.119 34.308 1.00 89.69 211 ALA A CA 1
ATOM 1699 C C . ALA A 1 211 ? -3.097 -0.699 34.713 1.00 89.69 211 ALA A C 1
ATOM 1701 O O . ALA A 1 211 ? -2.898 -0.304 35.857 1.00 89.69 211 ALA A O 1
ATOM 1702 N N . LYS A 1 212 ? -3.652 0.081 33.778 1.00 87.12 212 LYS A N 1
ATOM 1703 C CA . LYS A 1 212 ? -3.920 1.523 33.942 1.00 87.12 212 LYS A CA 1
ATOM 1704 C C . LYS A 1 212 ? -5.412 1.856 34.072 1.00 87.12 212 LYS A C 1
ATOM 1706 O O . LYS A 1 212 ? -5.747 2.996 34.378 1.00 87.12 212 LYS A O 1
ATOM 1711 N N . GLY A 1 213 ? -6.300 0.884 33.854 1.00 80.56 213 GLY A N 1
ATOM 1712 C CA . GLY A 1 213 ? -7.748 1.091 33.857 1.00 80.56 213 GLY A CA 1
ATOM 1713 C C . GLY A 1 213 ? -8.271 1.764 32.580 1.00 80.56 213 GLY A C 1
ATOM 1714 O O . GLY A 1 213 ? -7.520 2.299 31.765 1.00 80.56 213 GLY A O 1
ATOM 1715 N N . ARG A 1 214 ? -9.595 1.720 32.382 1.00 74.31 214 ARG A N 1
ATOM 1716 C CA . ARG A 1 214 ? -10.261 2.149 31.135 1.00 74.31 214 ARG A CA 1
ATOM 1717 C C . ARG A 1 214 ? -10.187 3.651 30.870 1.00 74.31 214 ARG A C 1
ATOM 1719 O O . ARG A 1 214 ? -10.122 4.047 29.708 1.00 74.31 214 ARG A O 1
ATOM 1726 N N . ASP A 1 215 ? -10.132 4.460 31.921 1.00 76.25 215 ASP A N 1
ATOM 1727 C CA . ASP A 1 215 ? -10.156 5.922 31.807 1.00 76.25 215 ASP A CA 1
ATOM 1728 C C . ASP A 1 215 ? -8.845 6.505 31.251 1.00 76.25 215 ASP A C 1
ATOM 1730 O O . ASP A 1 215 ? -8.845 7.597 30.688 1.00 76.25 215 ASP A O 1
ATOM 1734 N N . ALA A 1 216 ? -7.735 5.761 31.333 1.00 77.25 216 ALA A N 1
ATOM 1735 C CA . ALA A 1 216 ? -6.421 6.215 30.875 1.00 77.25 216 ALA A CA 1
ATOM 1736 C C . ALA A 1 216 ? -6.049 5.771 29.444 1.00 77.25 216 ALA A C 1
ATOM 1738 O O . ALA A 1 216 ? -5.174 6.380 28.831 1.00 77.25 216 ALA A O 1
ATOM 1739 N N . VAL A 1 217 ? -6.663 4.706 28.907 1.00 76.62 217 VAL A N 1
ATOM 1740 C CA . VAL A 1 217 ? -6.161 3.995 27.703 1.00 76.62 217 VAL A CA 1
ATOM 1741 C C . VAL A 1 217 ? -6.991 4.282 26.436 1.00 76.62 217 VAL A C 1
ATOM 1743 O O . VAL A 1 217 ? -6.564 3.973 25.326 1.00 76.62 217 VAL A O 1
ATOM 1746 N N . GLY A 1 218 ? -8.140 4.957 26.558 1.00 79.81 218 GLY A N 1
ATOM 1747 C CA . GLY A 1 218 ? -8.993 5.305 25.413 1.00 79.81 218 GLY A CA 1
ATOM 1748 C C . GLY A 1 218 ? -9.600 4.078 24.705 1.00 79.81 218 GLY A C 1
ATOM 1749 O O . GLY A 1 218 ? -9.418 2.942 25.149 1.00 79.81 218 GLY A O 1
ATOM 1750 N N . PRO A 1 219 ? -10.380 4.269 23.625 1.00 82.25 219 PRO A N 1
ATOM 1751 C CA . PRO A 1 219 ? -10.987 3.163 22.885 1.00 82.25 219 PRO A CA 1
ATOM 1752 C C . PRO A 1 219 ? -9.948 2.379 22.058 1.00 82.25 219 PRO A C 1
ATOM 1754 O O . PRO A 1 219 ? -8.981 2.967 21.568 1.00 82.25 219 PRO A O 1
ATOM 1757 N N . PRO A 1 220 ? -10.148 1.064 21.847 1.00 83.25 220 PRO A N 1
ATOM 1758 C CA . PRO A 1 220 ? -9.230 0.257 21.055 1.00 83.25 220 PRO A CA 1
ATOM 1759 C C . PRO A 1 220 ? -9.292 0.639 19.574 1.00 83.25 220 PRO A C 1
ATOM 1761 O O . PRO A 1 220 ? -10.370 0.773 18.991 1.00 83.25 220 PRO A O 1
ATOM 1764 N N . VAL A 1 221 ? -8.128 0.730 18.931 1.00 86.75 221 VAL A N 1
ATOM 1765 C CA . VAL A 1 221 ? -8.039 0.903 17.477 1.00 86.75 221 VAL A CA 1
ATOM 1766 C C . VAL A 1 221 ? -8.212 -0.456 16.799 1.00 86.75 221 VAL A C 1
ATOM 1768 O O . VAL A 1 221 ? -7.421 -1.376 16.999 1.00 86.75 221 VAL A O 1
ATOM 1771 N N . SER A 1 222 ? -9.248 -0.591 15.969 1.00 87.88 222 SER A N 1
ATOM 1772 C CA . SER A 1 222 ? -9.496 -1.816 15.205 1.00 87.88 222 SER A CA 1
ATOM 1773 C C . SER A 1 222 ? -8.856 -1.745 13.820 1.00 87.88 222 SER A C 1
ATOM 1775 O O . SER A 1 222 ? -9.353 -1.072 12.919 1.00 87.88 222 SER A O 1
ATOM 1777 N N . TYR A 1 223 ? -7.795 -2.524 13.612 1.00 89.62 223 TYR A N 1
ATOM 1778 C CA . TYR A 1 223 ? -7.151 -2.674 12.301 1.00 89.62 223 TYR A CA 1
ATOM 1779 C C . TYR A 1 223 ? -7.874 -3.660 11.362 1.00 89.62 223 TYR A C 1
ATOM 1781 O O . TYR A 1 223 ? -7.383 -3.932 10.269 1.00 89.62 223 TYR A O 1
ATOM 1789 N N . LYS A 1 224 ? -9.045 -4.199 11.747 1.00 85.56 224 LYS A N 1
ATOM 1790 C CA . LYS A 1 224 ? -9.821 -5.149 10.917 1.00 85.56 224 LYS A CA 1
ATOM 1791 C C . LYS A 1 224 ? -10.261 -4.546 9.580 1.00 85.56 224 LYS A C 1
ATOM 1793 O O . LYS A 1 224 ? -10.333 -5.257 8.586 1.00 85.56 224 LYS A O 1
ATOM 1798 N N . ASN A 1 225 ? -10.504 -3.236 9.560 1.00 84.19 225 ASN A N 1
ATOM 1799 C CA . ASN A 1 225 ? -10.949 -2.504 8.374 1.00 84.19 225 ASN A CA 1
ATOM 1800 C C . ASN A 1 225 ? -9.775 -1.959 7.535 1.00 84.19 225 ASN A C 1
ATOM 1802 O O . ASN A 1 225 ? -9.996 -1.167 6.614 1.00 84.19 225 ASN A O 1
ATOM 1806 N N . CYS A 1 226 ? -8.531 -2.352 7.845 1.00 91.44 226 CY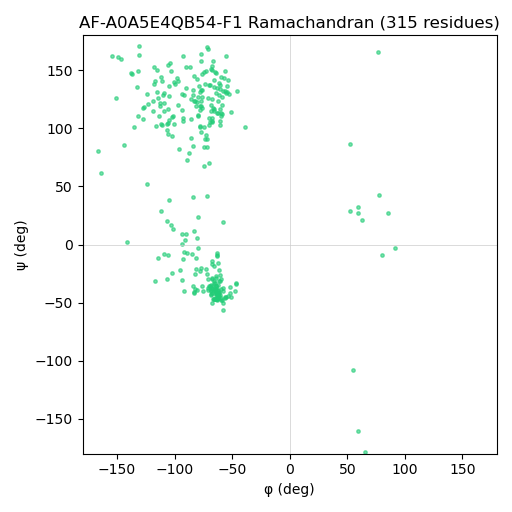S A N 1
ATOM 1807 C CA . CYS A 1 226 ? -7.364 -1.977 7.057 1.00 91.44 226 CYS A CA 1
ATOM 1808 C C . CYS A 1 226 ? -7.235 -2.867 5.820 1.00 91.44 226 CYS A C 1
ATOM 1810 O O . CYS A 1 226 ? -7.120 -4.087 5.925 1.00 91.44 226 CYS A O 1
ATOM 1812 N N . ILE A 1 227 ? -7.216 -2.246 4.643 1.00 94.31 227 ILE A N 1
ATOM 1813 C CA . ILE A 1 227 ? -7.039 -2.949 3.368 1.00 94.31 227 ILE A CA 1
ATOM 1814 C C . ILE A 1 227 ? -5.571 -2.863 2.965 1.00 94.31 227 ILE A C 1
ATOM 1816 O O . ILE A 1 227 ? -4.941 -1.821 3.132 1.00 94.31 227 ILE A O 1
ATOM 1820 N N . GLN A 1 228 ? -5.024 -3.945 2.423 1.00 95.00 228 GLN A N 1
ATOM 1821 C CA . GLN A 1 228 ? -3.637 -3.999 1.975 1.00 95.00 228 GLN A CA 1
ATOM 1822 C C . GLN A 1 228 ? -3.564 -4.612 0.581 1.00 95.00 228 GLN A C 1
ATOM 1824 O O . GLN A 1 228 ? -4.203 -5.628 0.316 1.00 95.00 228 GLN A O 1
ATOM 1829 N N . LEU A 1 229 ? -2.771 -3.998 -0.289 1.00 96.75 229 LEU A N 1
ATOM 1830 C CA . LEU A 1 229 ? -2.481 -4.462 -1.637 1.00 96.75 229 LEU A CA 1
ATOM 1831 C C . LEU A 1 229 ? -0.961 -4.603 -1.762 1.00 96.75 229 LEU A C 1
ATOM 1833 O O . LEU A 1 229 ? -0.233 -3.635 -1.559 1.00 96.75 229 LEU A O 1
ATOM 1837 N N . GLY A 1 230 ? -0.479 -5.803 -2.072 1.00 95.56 230 GLY A N 1
ATOM 1838 C CA . GLY A 1 230 ? 0.946 -6.079 -2.261 1.00 95.56 230 GLY A CA 1
ATOM 1839 C C . GLY A 1 230 ? 1.222 -6.535 -3.683 1.00 95.56 230 GLY A C 1
ATOM 1840 O O . GLY A 1 230 ? 0.442 -7.305 -4.241 1.00 95.56 230 GLY A O 1
ATOM 1841 N N . ALA A 1 231 ? 2.333 -6.075 -4.252 1.00 94.88 231 ALA A N 1
ATOM 1842 C CA . ALA A 1 231 ? 2.682 -6.355 -5.640 1.00 94.88 231 ALA A CA 1
ATOM 1843 C C . ALA A 1 231 ? 2.985 -7.833 -5.932 1.00 94.88 231 ALA A C 1
ATOM 1845 O O . ALA A 1 231 ? 2.752 -8.306 -7.042 1.00 94.88 231 ALA A O 1
ATOM 1846 N N . CYS A 1 232 ? 3.522 -8.567 -4.957 1.00 94.50 232 CYS A N 1
ATOM 1847 C CA . CYS A 1 232 ? 3.946 -9.956 -5.122 1.00 94.50 232 CYS A CA 1
ATOM 1848 C C . CYS A 1 232 ? 3.806 -10.757 -3.818 1.00 94.50 232 CYS A C 1
ATOM 1850 O O . CYS A 1 232 ? 3.710 -10.181 -2.730 1.00 94.50 232 CYS A O 1
ATOM 1852 N N . ALA A 1 233 ? 3.788 -12.091 -3.919 1.00 95.12 233 ALA A N 1
ATOM 1853 C CA . ALA A 1 233 ? 3.718 -12.970 -2.752 1.00 95.12 233 ALA A CA 1
ATOM 1854 C C . ALA A 1 233 ? 5.030 -12.966 -1.939 1.00 95.12 233 ALA A C 1
ATOM 1856 O O . ALA A 1 233 ? 6.065 -12.464 -2.384 1.00 95.12 233 ALA A O 1
ATOM 1857 N N . ALA A 1 234 ? 4.998 -13.545 -0.735 1.00 93.69 234 ALA A N 1
ATOM 1858 C CA . ALA A 1 234 ? 6.204 -13.733 0.070 1.00 93.69 234 ALA A CA 1
ATOM 1859 C C . ALA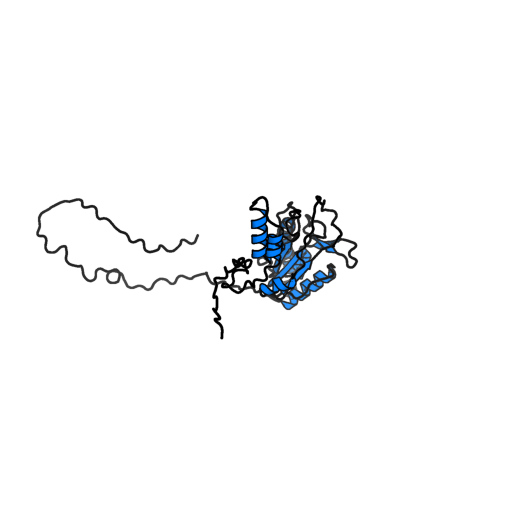 A 1 234 ? 7.214 -14.623 -0.683 1.00 93.69 234 ALA A C 1
ATOM 1861 O O . ALA A 1 234 ? 6.840 -15.637 -1.269 1.00 93.69 234 ALA A O 1
ATOM 1862 N N . GLY A 1 235 ? 8.483 -14.218 -0.709 1.00 90.56 235 GLY A N 1
ATOM 1863 C CA . GLY A 1 235 ? 9.560 -14.888 -1.446 1.00 90.56 235 GLY A CA 1
ATOM 1864 C C . GLY A 1 235 ? 9.611 -14.585 -2.949 1.00 90.56 235 GLY A C 1
ATOM 1865 O O . GLY A 1 235 ? 10.594 -14.931 -3.601 1.00 90.56 235 GLY A O 1
ATOM 1866 N N . GLN A 1 236 ? 8.610 -13.907 -3.518 1.00 92.62 236 GLN A N 1
ATOM 1867 C CA . GLN A 1 236 ? 8.627 -13.512 -4.927 1.00 92.62 236 GLN A CA 1
ATOM 1868 C C . GLN A 1 236 ? 9.329 -12.168 -5.128 1.00 92.62 236 GLN A C 1
ATOM 1870 O O . GLN A 1 236 ? 9.364 -11.309 -4.246 1.00 92.62 236 GLN A O 1
ATOM 1875 N N . SER A 1 237 ? 9.900 -11.983 -6.315 1.00 89.94 237 SER A N 1
ATOM 1876 C CA . SER A 1 237 ? 10.517 -10.724 -6.735 1.00 89.94 237 SER A CA 1
ATOM 1877 C C . SER A 1 237 ? 9.785 -10.162 -7.949 1.00 89.94 237 SER A C 1
ATOM 1879 O O . SER A 1 237 ? 9.170 -10.912 -8.708 1.00 89.94 237 SER A O 1
ATOM 1881 N N . LEU A 1 238 ? 9.830 -8.843 -8.108 1.00 89.56 238 LEU A N 1
ATOM 1882 C CA . LEU A 1 238 ? 9.189 -8.153 -9.223 1.00 89.56 238 LEU A CA 1
ATOM 1883 C C . LEU A 1 238 ? 9.880 -8.477 -10.559 1.00 89.56 238 LEU A C 1
ATOM 1885 O O . LEU A 1 238 ? 11.077 -8.780 -10.578 1.00 89.56 238 LEU A O 1
ATOM 1889 N N . PRO A 1 239 ? 9.142 -8.437 -11.684 1.00 86.56 239 PRO A N 1
ATOM 1890 C CA . PRO A 1 239 ? 9.716 -8.707 -12.994 1.00 86.56 239 PRO A CA 1
ATOM 1891 C C . PRO A 1 239 ? 10.738 -7.631 -13.383 1.00 86.56 239 PRO A C 1
ATOM 1893 O O . PRO A 1 239 ? 10.472 -6.442 -13.255 1.00 86.56 239 PRO A O 1
ATOM 1896 N N . MET A 1 240 ? 11.884 -8.055 -13.923 1.00 79.44 240 MET A N 1
ATOM 1897 C CA . MET A 1 240 ? 12.967 -7.168 -14.390 1.00 79.44 240 MET A CA 1
ATOM 1898 C C . MET A 1 240 ? 13.012 -7.023 -15.922 1.00 79.44 240 MET A C 1
ATOM 1900 O O . MET A 1 240 ? 14.031 -6.620 -16.480 1.00 79.44 240 MET A O 1
ATOM 1904 N N . SER A 1 241 ? 11.930 -7.388 -16.621 1.00 78.44 241 SER A N 1
ATOM 1905 C CA . SER A 1 241 ? 11.881 -7.293 -18.085 1.00 78.44 241 SER A CA 1
ATOM 1906 C C . SER A 1 241 ? 11.993 -5.830 -18.539 1.00 78.44 241 SER A C 1
ATOM 1908 O O . SER A 1 241 ? 11.216 -5.005 -18.057 1.00 78.44 241 SER A O 1
ATOM 1910 N N . PRO A 1 242 ? 12.879 -5.494 -19.498 1.00 75.94 242 PRO A N 1
ATOM 1911 C CA . PRO A 1 242 ? 13.054 -4.124 -19.991 1.00 75.94 242 PRO A CA 1
ATOM 1912 C C . PRO A 1 242 ? 11.847 -3.582 -20.775 1.00 75.94 242 PRO A C 1
ATOM 1914 O O . PRO A 1 242 ? 11.776 -2.384 -21.042 1.00 75.94 242 PRO A O 1
ATOM 1917 N N . GLU A 1 243 ? 10.917 -4.451 -21.181 1.00 75.81 243 GLU A N 1
ATOM 1918 C CA . GLU A 1 243 ? 9.708 -4.080 -21.931 1.00 75.81 243 GLU A CA 1
ATOM 1919 C C . GLU A 1 243 ? 8.590 -3.543 -21.025 1.00 75.81 243 GLU A C 1
ATOM 1921 O O . GLU A 1 243 ? 7.672 -2.848 -21.478 1.00 75.81 243 GLU A O 1
ATOM 1926 N N . LEU A 1 244 ? 8.661 -3.867 -19.733 1.00 79.38 244 LEU A N 1
ATOM 1927 C CA . LEU A 1 244 ? 7.669 -3.500 -18.736 1.00 79.38 244 LEU A CA 1
ATOM 1928 C C . LEU A 1 244 ? 8.178 -2.331 -17.888 1.00 79.38 244 LEU A C 1
ATOM 1930 O O . LEU A 1 244 ? 9.383 -2.192 -17.681 1.00 79.38 244 LEU A O 1
ATOM 1934 N N . PRO A 1 245 ? 7.269 -1.473 -17.397 1.00 81.19 245 PRO A N 1
ATOM 1935 C CA . PRO A 1 245 ? 7.643 -0.472 -16.411 1.00 81.19 245 PRO A CA 1
ATOM 1936 C C . PRO A 1 245 ? 8.105 -1.149 -15.116 1.00 81.19 245 PRO A C 1
ATOM 1938 O O . PRO A 1 245 ? 7.600 -2.214 -14.748 1.00 81.19 245 PRO A O 1
ATOM 1941 N N . ALA A 1 246 ? 9.044 -0.514 -14.417 1.00 77.00 246 ALA A N 1
ATOM 1942 C CA . ALA A 1 246 ? 9.526 -1.011 -13.129 1.00 77.00 246 ALA A CA 1
ATOM 1943 C C . ALA A 1 246 ? 8.402 -1.003 -12.080 1.00 77.00 246 ALA A C 1
ATOM 1945 O O . ALA A 1 246 ? 8.226 -1.950 -11.321 1.00 77.00 246 ALA A O 1
ATOM 1946 N N . ASP A 1 247 ? 7.563 0.026 -12.122 1.00 79.88 247 ASP A N 1
ATOM 1947 C CA . ASP A 1 247 ? 6.371 0.240 -11.309 1.00 79.88 247 ASP A CA 1
ATOM 1948 C C . ASP A 1 247 ? 5.126 -0.471 -11.875 1.00 79.88 247 ASP A C 1
ATOM 1950 O O . ASP A 1 247 ? 4.029 0.084 -11.880 1.00 79.88 247 ASP A O 1
ATOM 1954 N N . LEU A 1 248 ? 5.271 -1.711 -12.367 1.00 88.25 248 LEU A N 1
ATOM 1955 C CA . LEU A 1 248 ? 4.188 -2.476 -13.005 1.00 88.25 248 LEU A CA 1
ATOM 1956 C C . LEU A 1 248 ? 2.931 -2.578 -12.133 1.00 88.25 248 LEU A C 1
ATOM 1958 O O . LEU A 1 248 ? 1.816 -2.406 -12.627 1.00 88.25 248 LEU A O 1
ATOM 1962 N N . PHE A 1 249 ? 3.099 -2.861 -10.841 1.00 91.69 249 PHE A N 1
ATOM 1963 C CA . PHE A 1 249 ? 1.971 -2.999 -9.925 1.00 91.69 249 PHE A CA 1
ATOM 1964 C C . PHE A 1 249 ? 1.232 -1.676 -9.748 1.00 91.69 249 PHE A C 1
ATOM 1966 O O . PHE A 1 249 ? 0.006 -1.626 -9.876 1.00 91.69 249 PHE A O 1
ATOM 1973 N N . THR A 1 250 ? 1.975 -0.593 -9.526 1.00 88.56 250 THR A N 1
ATOM 1974 C CA . THR A 1 250 ? 1.388 0.742 -9.425 1.00 88.56 250 THR A CA 1
ATOM 1975 C C . THR A 1 250 ? 0.711 1.152 -10.728 1.00 88.56 250 THR A C 1
ATOM 1977 O O . THR A 1 250 ? -0.433 1.597 -10.688 1.00 88.56 250 THR A O 1
ATOM 1980 N N . ALA A 1 251 ? 1.345 0.917 -11.880 1.00 86.38 251 ALA A N 1
ATOM 1981 C CA . ALA A 1 251 ? 0.789 1.214 -13.197 1.00 86.38 251 ALA A CA 1
ATOM 1982 C C . ALA A 1 251 ? -0.529 0.467 -13.459 1.00 86.38 251 ALA A C 1
ATOM 1984 O O . ALA A 1 251 ? -1.458 1.050 -14.020 1.00 86.38 251 ALA A O 1
ATOM 1985 N N . CYS A 1 252 ? -0.657 -0.787 -13.016 1.00 90.25 252 CYS A N 1
ATOM 1986 C CA . CYS A 1 252 ? -1.912 -1.539 -13.093 1.00 90.25 252 CYS A CA 1
ATOM 1987 C C . CYS A 1 252 ? -3.032 -0.922 -12.242 1.00 90.25 252 CYS A C 1
ATOM 1989 O O . CYS A 1 252 ? -4.192 -0.961 -12.647 1.00 90.25 252 CYS A O 1
ATOM 1991 N N . LEU A 1 253 ? -2.706 -0.352 -11.078 1.00 88.94 253 LEU A N 1
ATOM 1992 C CA . LEU A 1 253 ? -3.690 0.257 -10.177 1.00 88.94 253 LEU A CA 1
ATOM 1993 C C . LEU A 1 253 ? -4.092 1.669 -10.613 1.00 88.94 253 LEU A C 1
ATOM 1995 O O . LEU A 1 253 ? -5.258 2.042 -10.500 1.00 88.94 253 LEU A O 1
ATOM 1999 N N . THR A 1 254 ? -3.138 2.461 -11.102 1.00 83.69 254 THR A N 1
ATOM 2000 C CA . THR A 1 254 ? -3.366 3.867 -11.447 1.00 83.69 254 THR A CA 1
ATOM 2001 C C . THR A 1 254 ? -3.761 4.034 -12.909 1.00 83.69 254 THR A C 1
ATOM 2003 O O . THR A 1 254 ? -4.677 4.799 -13.198 1.00 83.69 254 THR A O 1
ATOM 2006 N N . THR A 1 255 ? -3.143 3.286 -13.828 1.00 82.06 255 THR A N 1
ATOM 2007 C CA . THR A 1 255 ? -3.287 3.409 -15.293 1.00 82.06 255 THR A CA 1
ATOM 2008 C C . THR A 1 255 ? -3.732 2.093 -15.967 1.00 82.06 255 THR A C 1
ATOM 2010 O O . THR A 1 255 ? -3.119 1.651 -16.945 1.00 82.06 255 THR A O 1
ATOM 2013 N N . PRO A 1 256 ? -4.824 1.445 -15.510 1.00 87.31 256 PRO A N 1
ATOM 2014 C CA . PRO A 1 256 ? -5.172 0.080 -15.918 1.00 87.31 256 PRO A CA 1
ATOM 2015 C C . PRO A 1 256 ? -5.361 -0.083 -17.430 1.00 87.31 256 PRO A C 1
ATOM 2017 O O . PRO A 1 256 ? -4.905 -1.067 -18.000 1.00 87.31 256 PRO A O 1
ATOM 2020 N N . VAL A 1 257 ? -5.986 0.889 -18.105 1.00 86.06 257 VAL A N 1
ATOM 2021 C CA . VAL A 1 257 ? -6.232 0.824 -19.559 1.00 86.06 257 VAL A CA 1
ATOM 2022 C C . VAL A 1 257 ? -4.920 0.854 -20.344 1.00 86.06 257 VAL A C 1
ATOM 2024 O O . VAL A 1 257 ? -4.705 0.023 -21.224 1.00 86.06 257 VAL A O 1
ATOM 2027 N N . LYS A 1 258 ? -4.024 1.783 -19.995 1.00 82.94 258 LYS A N 1
ATOM 2028 C CA . LYS A 1 258 ? -2.723 1.952 -20.648 1.00 82.94 258 LYS A CA 1
ATOM 2029 C C . LYS A 1 258 ? -1.857 0.706 -20.462 1.00 82.94 258 LYS A C 1
ATOM 2031 O O . LYS A 1 258 ? -1.308 0.184 -21.433 1.00 82.94 258 LYS A O 1
ATOM 2036 N N . MET A 1 259 ? -1.802 0.183 -19.236 1.00 86.06 259 MET A N 1
ATOM 2037 C CA . MET A 1 259 ? -1.032 -1.019 -18.931 1.00 86.06 259 MET A CA 1
ATOM 2038 C C . MET A 1 259 ? -1.633 -2.271 -19.582 1.00 86.06 259 MET A C 1
ATOM 2040 O O . MET A 1 259 ? -0.892 -3.076 -20.139 1.00 86.06 259 MET A O 1
ATOM 2044 N N . ALA A 1 260 ? -2.961 -2.415 -19.607 1.00 88.44 260 ALA A N 1
ATOM 2045 C CA . ALA A 1 260 ? -3.624 -3.528 -20.286 1.00 88.44 260 ALA A CA 1
ATOM 2046 C C . ALA A 1 260 ? -3.354 -3.523 -21.798 1.00 88.44 260 ALA A C 1
ATOM 2048 O O . ALA A 1 260 ? -3.033 -4.569 -22.361 1.00 88.44 260 ALA A O 1
ATOM 2049 N N . MET A 1 261 ? -3.419 -2.355 -22.450 1.00 84.69 261 MET A N 1
ATOM 2050 C CA . MET A 1 261 ? -3.079 -2.217 -23.871 1.00 84.69 261 MET A CA 1
ATOM 2051 C C . MET A 1 261 ? -1.608 -2.556 -24.131 1.00 84.69 261 MET A C 1
ATOM 2053 O O . MET A 1 261 ? -1.319 -3.364 -25.013 1.00 84.69 261 MET A O 1
ATOM 2057 N N . LYS A 1 262 ? -0.683 -2.003 -23.334 1.00 82.50 262 LYS A N 1
ATOM 2058 C CA . LYS A 1 262 ? 0.752 -2.297 -23.451 1.00 82.50 262 LYS A CA 1
ATOM 2059 C C . LYS A 1 262 ? 1.037 -3.789 -23.253 1.00 82.50 262 LYS A C 1
ATOM 2061 O O . LYS A 1 262 ? 1.722 -4.393 -24.070 1.00 82.50 262 LYS A O 1
ATOM 2066 N N . TRP A 1 263 ? 0.450 -4.411 -22.231 1.00 86.25 263 TRP A N 1
ATOM 2067 C CA . TRP A 1 263 ? 0.581 -5.847 -21.966 1.00 86.25 263 TRP A CA 1
ATOM 2068 C C . TRP A 1 263 ? 0.018 -6.711 -23.100 1.00 86.25 263 TRP A C 1
ATOM 2070 O O . TRP A 1 263 ? 0.638 -7.697 -23.498 1.00 86.25 263 TRP A O 1
ATOM 2080 N N . PHE A 1 264 ? -1.140 -6.337 -23.651 1.00 86.06 264 PHE A N 1
ATOM 2081 C CA . PHE A 1 264 ? -1.754 -7.042 -24.775 1.00 86.06 264 PHE A CA 1
ATOM 2082 C C . PHE A 1 264 ? -0.856 -7.026 -26.017 1.00 86.06 264 PHE A C 1
ATOM 2084 O O . PHE A 1 264 ? -0.685 -8.071 -26.645 1.00 86.06 264 PHE A O 1
ATOM 2091 N N . VAL A 1 265 ? -0.259 -5.873 -26.339 1.00 82.06 265 VAL A N 1
ATOM 2092 C CA . VAL A 1 265 ? 0.679 -5.722 -27.463 1.00 82.06 265 VAL A CA 1
ATOM 2093 C C . VAL A 1 265 ? 1.957 -6.533 -27.238 1.00 82.06 265 VAL A C 1
ATOM 2095 O O . VAL A 1 265 ? 2.426 -7.172 -28.170 1.00 82.06 265 VAL A O 1
ATOM 2098 N N . LEU A 1 266 ? 2.492 -6.565 -26.014 1.00 79.44 266 LEU A N 1
ATOM 2099 C CA . LEU A 1 266 ? 3.699 -7.340 -25.695 1.00 79.44 266 LEU A CA 1
ATOM 2100 C C . LEU A 1 266 ? 3.461 -8.862 -25.741 1.00 79.44 266 LEU A C 1
ATOM 2102 O O . LEU A 1 266 ? 4.336 -9.622 -26.155 1.00 79.44 266 LEU A O 1
ATOM 2106 N N . ARG A 1 267 ? 2.277 -9.337 -25.327 1.00 79.88 267 ARG A N 1
ATOM 2107 C CA . ARG A 1 267 ? 1.948 -10.775 -25.295 1.00 79.88 267 ARG A CA 1
ATOM 2108 C C . ARG A 1 267 ? 1.489 -11.314 -26.648 1.00 79.88 267 ARG A C 1
ATOM 2110 O O . ARG A 1 267 ? 1.808 -12.452 -27.002 1.00 79.88 267 ARG A O 1
ATOM 2117 N N . SER A 1 268 ? 0.719 -10.524 -27.386 1.00 72.56 268 SER A N 1
ATOM 2118 C CA . SER A 1 268 ? 0.292 -10.863 -28.739 1.00 72.56 268 SER A CA 1
ATOM 2119 C C . SER A 1 268 ? 1.503 -10.662 -29.636 1.00 72.56 268 SER A C 1
ATOM 2121 O O . SER A 1 268 ? 1.847 -9.532 -29.932 1.00 72.56 268 SER A O 1
ATOM 2123 N N . ARG A 1 269 ? 2.199 -11.736 -30.017 1.00 63.34 269 ARG A N 1
ATOM 2124 C CA . ARG A 1 269 ? 3.405 -11.687 -30.858 1.00 63.34 269 ARG A CA 1
ATOM 2125 C C . ARG A 1 269 ? 3.077 -11.721 -32.368 1.00 63.34 269 ARG A C 1
ATOM 2127 O O . ARG A 1 269 ? 3.287 -12.775 -32.972 1.00 63.34 269 ARG A O 1
ATOM 2134 N N . PRO A 1 270 ? 2.644 -10.659 -33.077 1.00 55.44 270 PRO A N 1
ATOM 2135 C CA . PRO A 1 270 ? 3.029 -10.547 -34.470 1.00 55.44 270 PRO A CA 1
ATOM 2136 C C . PRO A 1 270 ? 4.472 -10.031 -34.492 1.00 55.44 270 PRO A C 1
ATOM 2138 O O . PRO A 1 270 ? 4.812 -9.071 -33.808 1.00 55.44 270 PRO A O 1
ATOM 2141 N N . ARG A 1 271 ? 5.330 -10.698 -35.266 1.00 51.31 271 ARG A N 1
ATOM 2142 C CA . ARG A 1 271 ? 6.794 -10.528 -35.393 1.00 51.31 271 ARG A CA 1
ATOM 2143 C C . ARG A 1 271 ? 7.300 -9.123 -35.808 1.00 51.31 271 ARG A C 1
ATOM 2145 O O . ARG A 1 271 ? 8.421 -9.007 -36.282 1.00 51.31 271 ARG A O 1
ATOM 2152 N N . ALA A 1 272 ? 6.507 -8.067 -35.654 1.00 55.03 272 ALA A N 1
ATOM 2153 C CA . ALA A 1 272 ? 6.862 -6.688 -35.964 1.00 55.03 272 ALA A CA 1
ATOM 2154 C C . ALA A 1 272 ? 5.869 -5.708 -35.309 1.00 55.03 272 ALA A C 1
ATOM 2156 O O . ALA A 1 272 ? 5.159 -4.971 -35.994 1.00 55.03 272 ALA A O 1
ATOM 2157 N N . THR A 1 273 ? 5.759 -5.687 -33.982 1.00 53.06 273 THR A N 1
ATOM 2158 C CA . THR A 1 273 ? 5.143 -4.531 -33.313 1.00 53.06 273 THR A CA 1
ATOM 2159 C C . THR A 1 273 ? 6.091 -3.347 -33.474 1.00 53.06 273 THR A C 1
ATOM 2161 O O . THR A 1 273 ? 7.152 -3.318 -32.854 1.00 53.06 273 THR A O 1
ATOM 2164 N N . ARG A 1 274 ? 5.748 -2.399 -34.360 1.00 56.69 274 ARG A N 1
ATOM 2165 C CA . ARG A 1 274 ? 6.495 -1.140 -34.511 1.00 56.69 274 ARG A CA 1
ATOM 2166 C C . ARG A 1 274 ? 6.572 -0.461 -33.143 1.00 56.69 274 ARG A C 1
ATOM 2168 O O . ARG A 1 274 ? 5.536 -0.334 -32.489 1.00 56.69 274 ARG A O 1
ATOM 2175 N N . ALA A 1 275 ? 7.766 -0.029 -32.733 1.00 62.56 275 ALA A N 1
ATOM 2176 C CA . ALA A 1 275 ? 7.969 0.794 -31.535 1.00 62.56 275 ALA A CA 1
ATOM 2177 C C . ALA A 1 275 ? 6.959 1.963 -31.473 1.00 62.56 275 ALA A C 1
ATOM 2179 O O . ALA A 1 275 ? 6.404 2.248 -30.415 1.00 62.56 275 ALA A O 1
ATOM 2180 N N . ASP A 1 276 ? 6.585 2.479 -32.648 1.00 68.12 276 ASP A N 1
ATOM 2181 C CA . ASP A 1 276 ? 5.543 3.474 -32.902 1.00 68.12 276 ASP A CA 1
ATOM 2182 C C . ASP A 1 276 ? 4.201 3.206 -32.189 1.00 68.12 276 ASP A C 1
ATOM 2184 O O . ASP A 1 276 ? 3.513 4.147 -31.806 1.00 68.12 276 ASP A O 1
ATOM 2188 N N . LEU A 1 277 ? 3.786 1.942 -32.011 1.00 71.06 277 LEU A N 1
ATOM 2189 C CA . LEU A 1 277 ? 2.515 1.608 -31.349 1.00 71.06 277 LEU A CA 1
ATOM 2190 C C . LEU A 1 277 ? 2.586 1.768 -29.830 1.00 71.06 277 LEU A C 1
ATOM 2192 O O . LEU A 1 277 ? 1.600 2.175 -29.218 1.00 71.06 277 LEU A O 1
ATOM 2196 N N . ILE A 1 278 ? 3.732 1.450 -29.225 1.00 71.12 278 ILE A N 1
ATOM 2197 C CA . ILE A 1 278 ? 3.950 1.640 -27.786 1.00 71.12 278 ILE A CA 1
ATOM 2198 C C . ILE A 1 278 ? 4.000 3.142 -27.496 1.00 71.12 278 ILE A C 1
ATOM 2200 O O . ILE A 1 278 ? 3.299 3.607 -26.597 1.00 71.12 278 ILE A O 1
ATOM 2204 N N . ASP A 1 279 ? 4.700 3.903 -28.339 1.00 70.94 279 ASP A N 1
ATOM 2205 C CA . ASP A 1 279 ? 4.762 5.364 -28.247 1.00 70.94 279 ASP A CA 1
ATOM 2206 C C . ASP A 1 279 ? 3.385 6.015 -28.479 1.00 70.94 279 ASP A C 1
ATOM 2208 O O . ASP A 1 279 ? 3.030 6.994 -27.823 1.00 70.94 279 ASP A O 1
ATOM 2212 N N . LEU A 1 280 ? 2.552 5.460 -29.368 1.00 73.50 280 LEU A N 1
ATOM 2213 C CA . LEU A 1 280 ? 1.186 5.945 -29.592 1.00 73.50 280 LEU A CA 1
ATOM 2214 C C . LEU A 1 280 ? 0.265 5.683 -28.391 1.00 73.50 280 LEU A C 1
ATOM 2216 O O . LEU A 1 280 ? -0.559 6.534 -28.055 1.00 73.50 280 LEU A O 1
ATOM 2220 N N . ILE A 1 281 ? 0.399 4.526 -27.733 1.00 75.06 281 ILE A N 1
ATOM 2221 C CA . ILE A 1 281 ? -0.322 4.227 -26.486 1.00 75.06 281 ILE A CA 1
ATOM 2222 C C . ILE A 1 281 ? 0.134 5.191 -25.389 1.00 75.06 281 ILE A C 1
ATOM 2224 O O . ILE A 1 281 ? -0.705 5.738 -24.668 1.00 75.06 281 ILE A O 1
ATOM 2228 N N . ASP A 1 282 ? 1.440 5.443 -25.291 1.00 69.19 282 ASP A N 1
ATOM 2229 C CA . ASP A 1 282 ? 2.001 6.361 -24.306 1.00 69.19 282 ASP A CA 1
ATOM 2230 C C . ASP A 1 282 ? 1.502 7.799 -24.490 1.00 69.19 282 ASP A C 1
ATOM 2232 O O . ASP A 1 282 ? 1.213 8.458 -23.489 1.00 69.19 282 ASP A O 1
ATOM 2236 N N . ASN A 1 283 ? 1.286 8.218 -25.740 1.00 67.88 283 ASN A N 1
ATOM 2237 C CA . ASN A 1 283 ? 0.777 9.535 -26.130 1.00 67.88 283 ASN A CA 1
ATOM 2238 C C . ASN A 1 283 ? -0.757 9.621 -26.252 1.00 67.88 283 ASN A C 1
ATOM 2240 O O . ASN A 1 283 ? -1.286 10.654 -26.669 1.00 67.88 283 ASN A O 1
ATOM 2244 N N . SER A 1 284 ? -1.500 8.561 -25.922 1.00 62.69 284 SER A N 1
ATOM 2245 C CA . SER A 1 284 ? -2.960 8.562 -26.049 1.00 62.69 284 SER A CA 1
ATOM 2246 C C . SER A 1 284 ? -3.617 9.446 -24.971 1.00 62.69 284 SER A C 1
ATOM 2248 O O . SER A 1 284 ? -3.910 9.031 -23.856 1.00 62.69 284 SER A O 1
ATOM 2250 N N . THR A 1 285 ? -3.880 10.707 -25.313 1.00 51.69 285 THR A N 1
ATOM 2251 C CA . THR A 1 285 ? -4.426 11.763 -24.433 1.00 51.69 285 THR A CA 1
ATOM 2252 C C . THR A 1 285 ? -5.950 11.695 -24.220 1.00 51.69 285 THR A C 1
ATOM 2254 O O . THR A 1 285 ? -6.603 12.693 -23.910 1.00 51.69 285 THR A O 1
ATOM 2257 N N . GLY A 1 286 ? -6.565 10.522 -24.387 1.00 52.34 286 GLY A N 1
ATOM 2258 C CA . GLY A 1 286 ? -8.014 10.362 -24.241 1.00 52.34 286 GLY A CA 1
ATOM 2259 C C . GLY A 1 286 ? -8.479 10.538 -22.790 1.00 52.34 286 GLY A C 1
ATOM 2260 O O . GLY A 1 286 ? -8.096 9.766 -21.917 1.00 52.34 286 GLY A O 1
ATOM 2261 N N . SER A 1 287 ? -9.350 11.516 -22.520 1.00 52.28 287 SER A N 1
ATOM 2262 C CA . SER A 1 287 ? -9.974 11.681 -21.198 1.00 52.28 287 SER A CA 1
ATOM 2263 C C . SER A 1 287 ? -10.902 10.497 -20.886 1.00 52.28 287 SER A C 1
ATOM 2265 O O . SER A 1 287 ? -11.924 10.319 -21.552 1.00 52.28 287 SER A O 1
ATOM 2267 N N . SER A 1 288 ? -10.585 9.710 -19.847 1.00 54.00 288 SER A N 1
ATOM 2268 C CA . SER A 1 288 ? -11.322 8.478 -19.489 1.00 54.00 288 SER A CA 1
ATOM 2269 C C . SER A 1 288 ? -12.785 8.700 -19.075 1.00 54.00 288 SER A C 1
ATOM 2271 O O . SER A 1 288 ? -13.550 7.748 -18.954 1.00 54.00 288 SER A O 1
ATOM 2273 N N . ARG A 1 289 ? -13.202 9.959 -18.883 1.00 53.06 289 ARG A N 1
ATOM 2274 C CA . ARG A 1 289 ? -14.557 10.329 -18.447 1.00 53.06 289 ARG A CA 1
ATOM 2275 C C . ARG A 1 289 ? -15.593 10.361 -19.573 1.00 53.06 289 ARG A C 1
ATOM 2277 O O . ARG A 1 289 ? -16.782 10.474 -19.290 1.00 53.06 289 ARG A O 1
ATOM 2284 N N . ARG A 1 290 ? -15.185 10.289 -20.844 1.00 46.78 290 ARG A N 1
ATOM 2285 C CA . ARG A 1 290 ? -16.105 10.373 -21.991 1.00 46.78 290 ARG A CA 1
ATOM 2286 C C . ARG A 1 290 ? -16.284 9.007 -22.655 1.00 46.78 290 ARG A C 1
ATOM 2288 O O . ARG A 1 290 ? -15.459 8.595 -23.461 1.00 46.78 290 ARG A O 1
ATOM 2295 N N . SER A 1 291 ? -17.424 8.359 -22.401 1.00 55.59 291 SER A N 1
ATOM 2296 C CA . SER A 1 291 ? -17.813 7.078 -23.027 1.00 55.59 291 SER A CA 1
ATOM 2297 C C . SER A 1 291 ? -17.978 7.141 -24.553 1.00 55.59 291 SER A C 1
ATOM 2299 O O . SER A 1 291 ? -18.008 6.109 -25.215 1.00 55.59 291 SER A O 1
ATOM 2301 N N . ARG A 1 292 ? -18.083 8.349 -25.124 1.00 52.84 292 ARG A N 1
ATOM 2302 C CA . ARG A 1 292 ? -18.288 8.588 -26.564 1.00 52.84 292 ARG A CA 1
ATOM 2303 C C . ARG A 1 292 ? -17.007 8.790 -27.373 1.00 52.84 292 ARG A C 1
ATOM 2305 O O . ARG A 1 292 ? -17.069 8.772 -28.597 1.00 52.84 292 ARG A O 1
ATOM 2312 N N . THR A 1 293 ? -15.860 8.992 -26.732 1.00 47.03 293 THR A N 1
ATOM 2313 C CA . THR A 1 293 ? -14.584 9.162 -27.439 1.00 47.03 293 THR A CA 1
ATOM 2314 C C . THR A 1 293 ? -13.809 7.861 -27.407 1.00 47.03 293 THR A C 1
ATOM 2316 O O . THR A 1 293 ? -13.196 7.517 -26.400 1.00 47.03 293 THR A O 1
ATOM 2319 N N . ARG A 1 294 ? -13.805 7.151 -28.539 1.00 46.34 294 ARG A N 1
ATOM 2320 C CA . ARG A 1 294 ? -12.738 6.193 -28.831 1.00 46.34 294 ARG A CA 1
ATOM 2321 C C . ARG A 1 294 ? -11.426 6.986 -28.806 1.00 46.34 294 ARG A C 1
ATOM 2323 O O . ARG A 1 294 ? -11.378 8.076 -29.379 1.00 46.34 294 ARG A O 1
ATOM 2330 N N . SER A 1 295 ? -10.407 6.483 -28.112 1.00 47.75 295 SER A N 1
ATOM 2331 C CA . SER A 1 295 ? -9.051 7.039 -28.172 1.00 47.75 295 SER A CA 1
ATOM 2332 C C . SER A 1 295 ? -8.690 7.287 -29.644 1.00 47.75 295 SER A C 1
ATOM 2334 O O . SER A 1 295 ? -9.000 6.427 -30.475 1.00 47.75 295 SER A O 1
ATOM 2336 N N . PRO A 1 296 ? -8.157 8.471 -30.002 1.00 40.91 296 PRO A N 1
ATOM 2337 C CA . PRO A 1 296 ? -8.027 8.861 -31.398 1.00 40.91 296 PRO A CA 1
ATOM 2338 C C . PRO A 1 296 ? -7.147 7.841 -32.120 1.00 40.91 296 PRO A C 1
ATOM 2340 O O . PRO A 1 296 ? -5.958 7.713 -31.841 1.00 40.91 296 PRO A O 1
ATOM 2343 N N . GLY A 1 297 ? -7.769 7.066 -33.008 1.00 37.69 297 GLY A N 1
ATOM 2344 C CA . GLY A 1 297 ? -7.054 6.206 -33.938 1.00 37.69 297 GLY A CA 1
ATOM 2345 C C . GLY A 1 297 ? -6.277 7.064 -34.939 1.00 37.69 297 GLY A C 1
ATOM 2346 O O . GLY A 1 297 ? -6.629 8.230 -35.145 1.00 37.69 297 GLY A O 1
ATOM 2347 N N . PRO A 1 298 ? -5.228 6.514 -35.572 1.00 37.44 298 PRO A N 1
ATOM 2348 C CA . PRO A 1 298 ? -4.470 7.252 -36.570 1.00 37.44 298 PRO A CA 1
ATOM 2349 C C . PRO A 1 298 ? -5.405 7.720 -37.699 1.00 37.44 298 PRO A C 1
ATOM 2351 O O . PRO A 1 298 ? -6.339 6.993 -38.062 1.00 37.44 298 PRO A O 1
ATOM 2354 N N . PRO A 1 299 ? -5.190 8.924 -38.260 1.00 34.38 299 PRO A N 1
ATOM 2355 C CA . PRO A 1 299 ? -6.000 9.408 -39.364 1.00 34.38 299 PRO A CA 1
ATOM 2356 C C . PRO A 1 299 ? -5.886 8.426 -40.533 1.00 34.38 299 PRO A C 1
ATOM 2358 O O . PRO A 1 299 ? -4.785 8.078 -40.961 1.00 34.38 299 PRO A O 1
ATOM 2361 N N . CYS A 1 300 ? -7.033 7.967 -41.041 1.00 28.67 300 CYS A N 1
ATOM 2362 C CA . CYS A 1 300 ? -7.082 7.193 -42.277 1.00 28.67 300 CYS A CA 1
ATOM 2363 C C . CYS A 1 300 ? -6.337 7.969 -43.375 1.00 28.67 300 CYS A C 1
ATOM 2365 O O . CYS A 1 300 ? -6.641 9.151 -43.574 1.00 28.67 300 CYS A O 1
ATOM 2367 N N . PRO A 1 301 ? -5.396 7.346 -44.105 1.00 35.25 301 PRO A N 1
ATOM 2368 C CA . PRO A 1 301 ? -4.754 8.007 -45.226 1.00 35.25 301 PRO A CA 1
ATOM 2369 C C . PRO A 1 301 ? -5.834 8.318 -46.263 1.00 35.25 301 PRO A C 1
ATOM 2371 O O . PRO A 1 301 ? -6.458 7.419 -46.832 1.00 35.25 301 PRO A O 1
ATOM 2374 N N . ARG A 1 302 ? -6.103 9.611 -46.468 1.00 32.81 302 ARG A N 1
ATOM 2375 C CA . ARG A 1 302 ? -6.986 10.075 -47.537 1.00 32.81 302 ARG A CA 1
ATOM 2376 C C . ARG A 1 302 ? -6.396 9.582 -48.856 1.00 32.81 302 ARG A C 1
ATOM 2378 O O . ARG A 1 302 ? -5.262 9.919 -49.187 1.00 32.81 302 ARG A O 1
ATOM 2385 N N . ARG A 1 303 ? -7.160 8.774 -49.596 1.00 33.22 303 ARG A N 1
ATOM 2386 C CA . ARG A 1 303 ? -6.847 8.461 -50.996 1.00 33.22 303 ARG A CA 1
ATOM 2387 C C . ARG A 1 303 ? -6.696 9.783 -51.761 1.00 33.22 303 ARG A C 1
ATOM 2389 O O . ARG A 1 303 ? -7.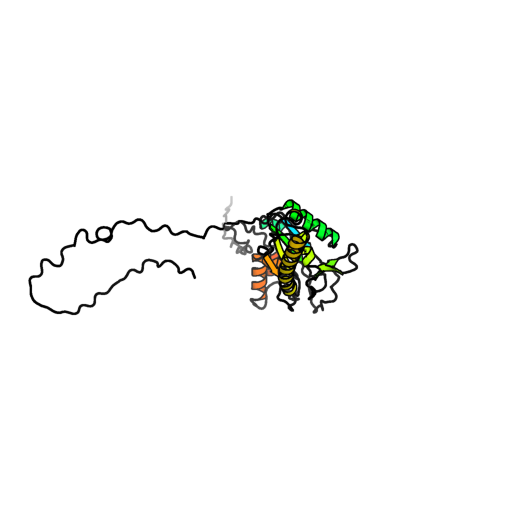530 10.669 -51.556 1.00 33.22 303 ARG A O 1
ATOM 2396 N N . PRO A 1 304 ? -5.683 9.937 -52.628 1.00 33.47 304 PRO A N 1
ATOM 2397 C CA . PRO A 1 304 ? -5.597 11.109 -53.481 1.00 33.47 304 PRO A CA 1
ATOM 2398 C C . PRO A 1 304 ? -6.816 11.126 -54.407 1.00 33.47 304 PRO A C 1
ATOM 2400 O O . PRO A 1 304 ? -7.106 10.150 -55.100 1.00 33.47 304 PRO A O 1
ATOM 2403 N N . SER A 1 305 ? -7.563 12.225 -54.363 1.00 33.12 305 SER A N 1
ATOM 2404 C CA . SER A 1 305 ? -8.659 12.510 -55.279 1.00 33.12 305 SER A CA 1
ATOM 2405 C C . SER A 1 305 ? -8.113 12.572 -56.703 1.00 33.12 305 SER A C 1
ATOM 2407 O O . SER A 1 305 ? -7.310 13.449 -57.021 1.00 33.12 305 SER A O 1
ATOM 2409 N N . SER A 1 306 ? -8.555 11.655 -57.558 1.00 34.06 306 SER A N 1
ATOM 2410 C CA . SER A 1 306 ? -8.398 11.757 -59.004 1.00 34.06 306 SER A CA 1
ATOM 2411 C C . SER A 1 306 ? -9.083 13.037 -59.485 1.00 34.06 306 SER A C 1
ATOM 2413 O O . SER A 1 306 ? -10.307 13.159 -59.396 1.00 34.06 306 SER A O 1
ATOM 2415 N N . SER A 1 307 ? -8.300 14.000 -59.964 1.00 33.72 307 SER A N 1
ATOM 2416 C CA . SER A 1 307 ? -8.796 15.197 -60.634 1.00 33.72 307 SER A CA 1
ATOM 2417 C C . SER A 1 307 ? -9.434 14.803 -61.967 1.00 33.72 307 SER A C 1
ATOM 2419 O O . SER A 1 307 ? -8.750 14.452 -62.927 1.00 33.72 307 SER A O 1
ATOM 2421 N N . CYS A 1 308 ? -10.765 14.852 -62.026 1.00 30.22 308 CYS A N 1
ATOM 2422 C CA . CYS A 1 308 ? -11.507 14.765 -63.276 1.00 30.22 308 CYS A CA 1
ATOM 2423 C C . CYS A 1 308 ? -11.793 16.185 -63.794 1.00 30.22 308 CYS A C 1
ATOM 2425 O O . CYS A 1 308 ? -12.223 17.064 -63.052 1.00 30.22 308 CYS A O 1
ATOM 2427 N N . SER A 1 309 ? -11.455 16.373 -65.066 1.00 34.91 309 SER A N 1
ATOM 2428 C CA . SER A 1 309 ? -11.338 17.598 -65.865 1.00 34.91 309 SER A CA 1
ATOM 2429 C C . SER A 1 309 ? -12.583 18.493 -65.944 1.00 34.91 309 SER A C 1
ATOM 2431 O O . SER A 1 309 ? -13.693 17.987 -66.061 1.00 34.91 309 SER A O 1
ATOM 2433 N N . VAL A 1 310 ? -12.369 19.811 -66.086 1.00 31.05 310 VAL A N 1
ATOM 2434 C CA . VAL A 1 310 ? -13.203 20.650 -66.965 1.00 31.05 310 VAL A CA 1
ATOM 2435 C C . VAL A 1 310 ? -12.290 21.517 -67.839 1.00 31.05 310 VAL A C 1
ATOM 2437 O O . VAL A 1 310 ? -11.598 22.408 -67.354 1.00 31.05 310 VAL A O 1
ATOM 2440 N N . ARG A 1 311 ? -12.267 21.209 -69.142 1.00 32.41 311 ARG A N 1
ATOM 2441 C CA . ARG A 1 311 ? -11.690 22.038 -70.209 1.00 32.41 311 ARG A CA 1
ATOM 2442 C C . ARG A 1 311 ? -12.646 23.193 -70.502 1.00 32.41 311 ARG A C 1
ATOM 2444 O O . ARG A 1 311 ? -13.803 22.943 -70.827 1.00 32.41 311 ARG A O 1
ATOM 2451 N N . THR A 1 312 ? -12.164 24.428 -70.479 1.00 34.44 312 THR A N 1
ATOM 2452 C CA . THR A 1 312 ? -12.850 25.568 -71.098 1.00 34.44 312 THR A CA 1
ATOM 2453 C C . THR A 1 312 ? -12.255 25.815 -72.483 1.00 34.44 312 THR A C 1
ATOM 2455 O O . THR A 1 312 ? -11.055 26.020 -72.639 1.00 34.44 312 THR A O 1
ATOM 2458 N N . CYS A 1 313 ? -13.106 25.724 -73.508 1.00 32.53 313 CYS A N 1
ATOM 2459 C CA . CYS A 1 313 ? -12.789 26.110 -74.879 1.00 32.53 313 CYS A CA 1
ATOM 2460 C C . CYS A 1 313 ? -12.834 27.636 -75.003 1.00 32.53 313 CYS A C 1
ATOM 2462 O O . CYS A 1 313 ? -13.878 28.235 -74.756 1.00 32.53 313 CYS A O 1
ATOM 2464 N N . SER A 1 314 ? -11.744 28.247 -75.456 1.00 32.47 314 SER A N 1
ATOM 2465 C CA . SER A 1 314 ? -11.735 29.584 -76.048 1.00 32.47 314 SER A CA 1
ATOM 2466 C C . SER A 1 314 ? -11.582 29.444 -77.566 1.00 32.47 314 SER A C 1
ATOM 2468 O O . SER A 1 314 ? -10.698 28.743 -78.057 1.00 32.47 314 SER A O 1
ATOM 2470 N N . ARG A 1 315 ? -12.483 30.082 -78.320 1.00 30.11 315 ARG A N 1
ATOM 2471 C CA . ARG A 1 315 ? -12.376 30.283 -79.773 1.00 30.11 315 ARG A CA 1
ATOM 2472 C C . ARG A 1 315 ? -12.245 31.790 -80.054 1.00 30.11 315 ARG A C 1
ATOM 2474 O O . ARG A 1 315 ? -12.749 32.573 -79.251 1.00 30.11 315 ARG A O 1
ATOM 2481 N N . PRO A 1 316 ? -11.554 32.178 -81.137 1.00 41.03 316 PRO A N 1
ATOM 2482 C CA . PRO A 1 316 ? -10.981 33.510 -81.301 1.00 41.03 316 PRO A CA 1
ATOM 2483 C C . PRO A 1 316 ? -11.912 34.485 -82.034 1.00 41.03 316 PRO A C 1
ATOM 2485 O O . PRO A 1 316 ? -12.807 34.060 -82.768 1.00 41.03 316 PRO A O 1
ATOM 2488 N N . ALA A 1 317 ? -11.605 35.773 -81.884 1.00 39.09 317 ALA A N 1
ATOM 2489 C CA . ALA A 1 317 ? -11.773 36.818 -82.890 1.00 39.09 317 ALA A CA 1
ATOM 2490 C C . ALA A 1 317 ? -10.488 37.657 -82.898 1.00 39.09 317 ALA A C 1
ATOM 2492 O O . ALA A 1 317 ? -9.935 37.856 -81.789 1.00 39.09 317 ALA A O 1
#

Secondary structure (DSSP, 8-state):
--PPP--------------------TTSTTS--TT-SHHHHS---PPP------S-S----EEEEEEEE---TT---TT--PPSS-------S-HHHHHHHTT--EEEE-SS-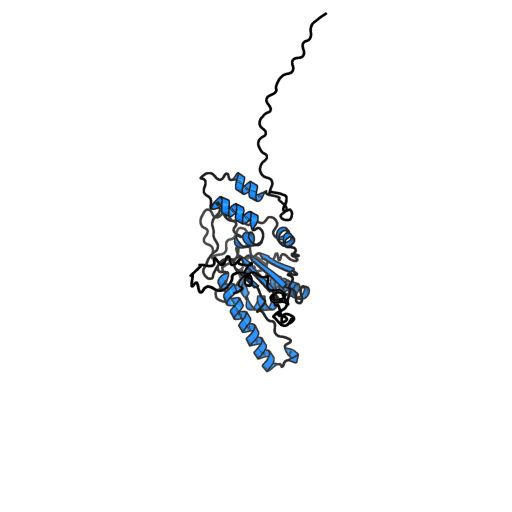-HHHHHHHHHHHHHHHTTSEEEEEEE-TTSPPPPTTSEEEEE-TTSSSEEEEEHHHHHHHH-SSEEEEEESTTHHHHHHHHHHHHHHHHHHHHHHHHHH-HHHH-SPP-GGG-EEEESS-TT------TTS-TTHHHHHHH-HHHHHHHHHHHHS--S---HHHHHHHHT----TT-TT----PPPP-PPPP-----PPP----

InterPro domains:
  IPR004083 Regulatory associated protein of TOR [PTHR12848] (14-286)
  IPR029347 Raptor, N-terminal CASPase-like domain [PF14538] (110-194)
  IPR029347 Raptor, N-terminal CASPase-like domain [SM01302] (59-195)

Sequence (317 aa):
MTEMPPYLAANDEEKSSEQTDSDSSDYEDDLPITFNQPRHTEPIIGPEREEHTWRAKEKYKTHCVALVLCLNVGVDPPDVIKTQPSKLIITNQGFGDHWTCIAITVREMAAPCSLQTIKKLCCSLRRNAKEERVLFHYNGHGVPKPTAQGEIWVFNRAYTQYIPLSMFDLQTWMGAPSLYVYDCSNAGTIINMFHMFAKQHYREYEKDLKAKGRDAVGPPVSYKNCIQLGACAAGQSLPMSPELPADLFTACLTTPVKMAMKWFVLRSRPRATRADLIDLIDNSTGSSRRSRTRSPGPPCPRRPSSSCSVRTCSRPA